Protein AF-R1GGW7-F1 (afdb_monomer_lite)

Structure (mmCIF, N/CA/C/O backbone):
data_AF-R1GGW7-F1
#
_entry.id   AF-R1GGW7-F1
#
loop_
_atom_site.group_PDB
_atom_site.id
_atom_site.type_symbol
_atom_site.label_atom_id
_atom_site.label_alt_id
_atom_site.label_comp_id
_atom_site.label_asym_id
_atom_site.label_entity_id
_atom_site.label_seq_id
_atom_site.pdbx_PDB_ins_code
_atom_site.Cartn_x
_atom_site.Cartn_y
_atom_site.Cartn_z
_atom_site.occupancy
_atom_site.B_iso_or_equiv
_atom_site.auth_seq_id
_atom_site.auth_comp_id
_atom_site.auth_asym_id
_atom_site.auth_atom_id
_atom_site.pdbx_PDB_model_num
ATOM 1 N N . MET A 1 1 ? 26.912 -12.106 -16.378 1.00 34.53 1 MET A N 1
ATOM 2 C CA . MET A 1 1 ? 26.206 -12.177 -15.083 1.00 34.53 1 MET A CA 1
ATOM 3 C C . MET A 1 1 ? 25.598 -10.804 -14.827 1.00 34.53 1 MET A C 1
ATOM 5 O O . MET A 1 1 ? 26.361 -9.901 -14.505 1.00 34.53 1 MET A O 1
ATOM 9 N N . PRO A 1 2 ? 24.303 -10.569 -15.097 1.00 45.09 2 PRO A N 1
ATOM 10 C CA . PRO A 1 2 ? 23.690 -9.288 -14.759 1.00 45.09 2 PRO A CA 1
ATOM 11 C C . PRO A 1 2 ? 23.732 -9.117 -13.234 1.00 45.09 2 PRO A C 1
ATOM 13 O O . PRO A 1 2 ? 23.458 -10.064 -12.499 1.00 45.09 2 PRO A O 1
ATOM 16 N N . ASN A 1 3 ? 24.162 -7.945 -12.768 1.00 49.72 3 ASN A N 1
ATOM 17 C CA . ASN A 1 3 ? 24.292 -7.643 -11.344 1.00 49.72 3 ASN A CA 1
ATOM 18 C C . ASN A 1 3 ? 22.973 -7.908 -10.615 1.00 49.72 3 ASN A C 1
ATOM 20 O O . ASN A 1 3 ? 21.922 -7.434 -11.043 1.00 49.72 3 ASN A O 1
ATOM 24 N N . ALA A 1 4 ? 23.052 -8.617 -9.492 1.00 61.12 4 ALA A N 1
ATOM 25 C CA . ALA A 1 4 ? 21.924 -8.788 -8.595 1.00 61.12 4 ALA A CA 1
ATOM 26 C C . ALA A 1 4 ? 21.443 -7.414 -8.100 1.00 61.12 4 ALA A C 1
ATOM 28 O O . ALA A 1 4 ? 22.173 -6.702 -7.406 1.00 61.12 4 ALA A O 1
ATOM 29 N N . LEU A 1 5 ? 20.226 -7.025 -8.475 1.00 66.88 5 LEU A N 1
ATOM 30 C CA . LEU A 1 5 ? 19.602 -5.789 -8.035 1.00 66.88 5 LEU A CA 1
ATOM 31 C C . LEU A 1 5 ? 18.955 -6.040 -6.673 1.00 66.88 5 LEU A C 1
ATOM 33 O O . LEU A 1 5 ? 17.925 -6.705 -6.582 1.00 66.88 5 LEU A O 1
ATOM 37 N N . ARG A 1 6 ? 19.534 -5.464 -5.618 1.00 72.69 6 ARG A N 1
ATOM 38 C CA . ARG A 1 6 ? 18.906 -5.408 -4.297 1.00 72.69 6 ARG A CA 1
ATOM 39 C C . ARG A 1 6 ? 18.582 -3.969 -3.943 1.00 72.69 6 ARG A C 1
ATOM 41 O O . ARG A 1 6 ? 19.466 -3.124 -3.822 1.00 72.69 6 ARG A O 1
ATOM 48 N N . LEU A 1 7 ? 17.299 -3.697 -3.778 1.00 76.31 7 LEU A N 1
ATOM 49 C CA . LEU A 1 7 ? 16.757 -2.369 -3.574 1.00 76.31 7 LEU A CA 1
ATOM 50 C C . LEU A 1 7 ? 15.814 -2.386 -2.381 1.00 76.31 7 LEU A C 1
ATOM 52 O O . LEU A 1 7 ? 14.941 -3.241 -2.260 1.00 76.31 7 LEU A O 1
ATOM 56 N N . THR A 1 8 ? 15.998 -1.451 -1.454 1.00 81.94 8 THR A N 1
ATOM 57 C CA . THR A 1 8 ? 15.140 -1.364 -0.272 1.00 81.94 8 THR A CA 1
ATOM 58 C C . THR A 1 8 ? 14.927 0.084 0.138 1.00 81.94 8 THR A C 1
ATOM 60 O O . THR A 1 8 ? 15.883 0.825 0.361 1.00 81.94 8 THR A O 1
ATOM 63 N N . VAL A 1 9 ? 13.660 0.463 0.268 1.00 83.38 9 VAL A N 1
ATOM 64 C CA . VAL A 1 9 ? 13.205 1.643 0.998 1.00 83.38 9 VAL A CA 1
ATOM 65 C C . VAL A 1 9 ? 12.467 1.119 2.232 1.00 83.38 9 VAL A C 1
ATOM 67 O O . VAL A 1 9 ? 11.419 0.482 2.086 1.00 83.38 9 VAL A O 1
ATOM 70 N N . PRO A 1 10 ? 13.019 1.315 3.440 1.00 85.44 10 PRO A N 1
ATOM 71 C CA . PRO A 1 10 ? 12.371 0.883 4.674 1.00 85.44 10 PRO A CA 1
ATOM 72 C C . PRO A 1 10 ? 11.146 1.755 4.982 1.00 85.44 10 PRO A C 1
ATOM 74 O O . PRO A 1 10 ? 10.980 2.798 4.358 1.00 85.44 10 PRO A O 1
ATOM 77 N N . ASP A 1 11 ? 10.332 1.337 5.960 1.00 88.69 11 ASP A N 1
ATOM 78 C CA . ASP A 1 11 ? 9.103 2.008 6.417 1.00 88.69 11 ASP A CA 1
ATOM 79 C C . ASP A 1 11 ? 9.268 3.543 6.539 1.00 88.69 11 ASP A C 1
ATOM 81 O O . ASP A 1 11 ? 9.699 4.075 7.564 1.00 88.69 11 ASP A O 1
ATOM 85 N N . ALA A 1 12 ? 8.904 4.255 5.474 1.00 91.06 12 ALA A N 1
ATOM 86 C CA . ALA A 1 12 ? 9.049 5.692 5.312 1.00 91.06 12 ALA A CA 1
ATOM 87 C C . ALA A 1 12 ? 7.689 6.378 5.482 1.00 91.06 12 ALA A C 1
ATOM 89 O O . ALA A 1 12 ? 6.713 5.905 4.899 1.00 91.06 12 ALA A O 1
ATOM 90 N N . PRO A 1 13 ? 7.594 7.505 6.213 1.00 92.88 13 PRO A N 1
ATOM 91 C CA . PRO A 1 13 ? 6.396 8.342 6.228 1.00 92.88 13 PRO A CA 1
ATOM 92 C C . PRO A 1 13 ? 5.936 8.666 4.812 1.00 92.88 13 PRO A C 1
ATOM 94 O O . PRO A 1 13 ? 6.728 9.166 4.002 1.00 92.88 13 PRO A O 1
ATOM 97 N N . ALA A 1 14 ? 4.670 8.364 4.536 1.00 94.06 14 ALA A N 1
ATOM 98 C CA . ALA A 1 14 ? 4.115 8.454 3.200 1.00 94.06 14 ALA A CA 1
ATOM 99 C C . ALA A 1 14 ? 2.683 8.990 3.196 1.00 94.06 14 ALA A C 1
ATOM 101 O O . ALA A 1 14 ? 1.962 8.916 4.188 1.00 94.06 14 ALA A O 1
ATOM 102 N N . ALA A 1 15 ? 2.283 9.515 2.047 1.00 94.50 15 ALA A N 1
ATOM 103 C CA . ALA A 1 15 ? 0.905 9.842 1.722 1.00 94.50 15 ALA A CA 1
ATOM 104 C C . ALA A 1 15 ? 0.555 9.189 0.385 1.00 94.50 15 ALA A C 1
ATOM 106 O O . ALA A 1 15 ? 1.424 9.038 -0.473 1.00 94.50 15 ALA A O 1
ATOM 107 N N . VAL A 1 16 ? -0.697 8.783 0.205 1.00 95.00 16 VAL A N 1
ATOM 108 C CA . VAL A 1 16 ? -1.117 8.029 -0.985 1.00 95.00 16 VAL A CA 1
ATOM 109 C C . VAL A 1 16 ? -2.311 8.706 -1.621 1.00 95.00 16 VAL A C 1
ATOM 111 O O . VAL A 1 16 ? -3.275 8.997 -0.922 1.00 95.00 16 VAL A O 1
ATOM 114 N N . ALA A 1 17 ? -2.252 8.935 -2.929 1.00 94.94 17 ALA A N 1
ATOM 115 C CA . ALA A 1 17 ? -3.356 9.474 -3.711 1.00 94.94 17 ALA A CA 1
ATOM 116 C C . ALA A 1 17 ? -3.768 8.496 -4.811 1.00 94.94 17 ALA A C 1
ATOM 118 O O . ALA A 1 17 ? -2.921 7.828 -5.399 1.00 94.94 17 ALA A O 1
ATOM 119 N N . TRP A 1 18 ? -5.062 8.419 -5.096 1.00 94.62 18 TRP A N 1
ATOM 120 C CA . TRP A 1 18 ? -5.618 7.611 -6.183 1.00 94.62 18 TRP A CA 1
ATOM 121 C C . TRP A 1 18 ? -6.945 8.213 -6.644 1.00 94.62 18 TRP A C 1
ATOM 123 O O . TRP A 1 18 ? -7.493 9.105 -5.994 1.00 94.62 18 TRP A O 1
ATOM 133 N N . GLN A 1 19 ? -7.477 7.736 -7.766 1.00 92.75 19 GLN A N 1
ATOM 134 C CA . GLN A 1 19 ? -8.832 8.083 -8.188 1.00 92.75 19 GLN A CA 1
ATOM 135 C C . GLN A 1 19 ? -9.818 7.037 -7.677 1.00 92.75 19 GLN A C 1
ATOM 137 O O . GLN A 1 19 ? -9.623 5.835 -7.849 1.00 92.75 19 GLN A O 1
ATOM 142 N N . CYS A 1 20 ? -10.891 7.492 -7.037 1.00 88.50 20 CYS A N 1
ATOM 143 C CA . CYS A 1 20 ? -11.986 6.622 -6.642 1.00 88.50 20 CYS A CA 1
ATOM 144 C C . CYS A 1 20 ? -12.717 6.118 -7.888 1.00 88.50 20 CYS A C 1
ATOM 146 O O . CYS A 1 20 ? -13.286 6.925 -8.621 1.00 88.50 20 CYS A O 1
ATOM 148 N N . LEU A 1 21 ? -12.762 4.802 -8.092 1.00 83.94 21 LEU A N 1
ATOM 149 C CA . LEU A 1 21 ? -13.351 4.210 -9.295 1.00 83.94 21 LEU A CA 1
ATOM 150 C C . LEU A 1 21 ? -14.838 4.568 -9.469 1.00 83.94 21 LEU A C 1
ATOM 152 O O . LEU A 1 21 ? -15.287 4.834 -10.578 1.00 83.94 21 LEU A O 1
ATOM 156 N N . TRP A 1 22 ? -15.596 4.634 -8.371 1.00 81.94 22 TRP A N 1
ATOM 157 C CA . TRP A 1 22 ? -17.033 4.917 -8.424 1.00 81.94 22 TRP A CA 1
ATOM 158 C C . TRP A 1 22 ? -17.381 6.391 -8.602 1.00 81.94 22 TRP A C 1
ATOM 160 O O . TRP A 1 22 ? -18.378 6.717 -9.237 1.00 81.94 22 TRP A O 1
ATOM 170 N N . SER A 1 23 ? -16.607 7.288 -7.986 1.00 86.50 23 SER A N 1
ATOM 171 C CA . SER A 1 23 ? -16.928 8.721 -7.982 1.00 86.50 23 SER A CA 1
ATOM 172 C C . SER A 1 23 ? -16.089 9.535 -8.963 1.00 86.50 23 SER A C 1
ATOM 174 O O . SER A 1 23 ? -16.387 10.708 -9.175 1.00 86.50 23 SER A O 1
ATOM 176 N N . GLY A 1 24 ? -15.013 8.957 -9.505 1.00 86.62 24 GLY A N 1
ATOM 177 C CA . GLY A 1 24 ? -14.005 9.653 -10.309 1.00 86.62 24 GLY A CA 1
ATOM 178 C C . GLY A 1 24 ? -13.214 10.714 -9.535 1.00 86.62 24 GLY A C 1
ATOM 179 O O . GLY A 1 24 ? -12.359 11.390 -10.103 1.00 86.62 24 GLY A O 1
ATOM 180 N N . LYS A 1 25 ? -13.490 10.898 -8.237 1.00 90.00 25 LYS A N 1
ATOM 181 C CA . LYS A 1 25 ? -12.856 11.939 -7.428 1.00 90.00 25 LYS A CA 1
ATOM 182 C C . LYS A 1 25 ? -11.475 11.492 -6.955 1.00 90.00 25 LYS A C 1
ATOM 184 O O . LYS A 1 25 ? -11.306 10.321 -6.601 1.00 90.00 25 LYS A O 1
ATOM 189 N N . PRO A 1 26 ? -10.505 12.418 -6.878 1.00 90.88 26 PRO A N 1
ATOM 190 C CA . PRO A 1 26 ? -9.237 12.129 -6.234 1.00 90.88 26 PRO A CA 1
ATOM 191 C C . PRO A 1 26 ? -9.471 11.884 -4.740 1.00 90.88 26 PRO A C 1
ATOM 193 O O . PRO A 1 26 ? -10.115 12.683 -4.057 1.00 90.88 26 PRO A O 1
ATOM 196 N N . LEU A 1 27 ? -8.942 10.772 -4.245 1.00 93.88 27 LEU A N 1
ATOM 197 C CA . LEU A 1 27 ? -8.884 10.434 -2.833 1.00 93.88 27 LEU A CA 1
ATOM 198 C C . LEU A 1 27 ? -7.446 10.489 -2.346 1.00 93.88 27 LEU A C 1
ATOM 200 O O . LEU A 1 27 ? -6.493 10.337 -3.113 1.00 93.88 27 LEU A O 1
ATOM 204 N N . LEU A 1 28 ? -7.318 10.719 -1.045 1.00 93.94 28 LEU A N 1
ATOM 205 C CA . LEU A 1 28 ? -6.045 10.895 -0.387 1.00 93.94 28 LEU A CA 1
ATOM 206 C C . LEU A 1 28 ? -6.048 10.227 0.984 1.00 93.94 28 LEU A C 1
ATOM 208 O O . LEU A 1 28 ? -6.983 10.381 1.767 1.00 93.94 28 LEU A O 1
ATOM 212 N N . LEU A 1 29 ? -4.950 9.541 1.280 1.00 93.81 29 LEU A N 1
ATOM 213 C CA . LEU A 1 29 ? -4.614 9.035 2.598 1.00 93.81 29 LEU A CA 1
ATOM 214 C C . LEU A 1 29 ? -3.303 9.683 3.066 1.00 93.81 29 LEU A C 1
ATOM 216 O O . LEU A 1 29 ? -2.214 9.194 2.764 1.00 93.81 29 LEU A O 1
ATOM 220 N N . ASP A 1 30 ? -3.409 10.792 3.798 1.00 90.94 30 ASP A N 1
ATOM 221 C CA . ASP A 1 30 ? -2.294 11.631 4.253 1.00 90.94 30 ASP A CA 1
ATOM 222 C C . ASP A 1 30 ? -2.239 11.722 5.784 1.00 90.94 30 ASP A C 1
ATOM 224 O O . ASP A 1 30 ? -2.522 12.740 6.415 1.00 90.94 30 ASP A O 1
ATOM 228 N N . ARG A 1 31 ? -1.851 10.619 6.423 1.00 89.81 31 ARG A N 1
ATOM 229 C CA . ARG A 1 31 ? -1.805 10.533 7.885 1.00 89.81 31 ARG A CA 1
ATOM 230 C C . ARG A 1 31 ? -0.393 10.260 8.389 1.00 89.81 31 ARG A C 1
ATOM 232 O O . ARG A 1 31 ? 0.362 9.553 7.729 1.00 89.81 31 ARG A O 1
ATOM 239 N N . PRO A 1 32 ? -0.042 10.725 9.601 1.00 86.38 32 PRO A N 1
ATOM 240 C CA . PRO A 1 32 ? 1.286 10.493 10.170 1.00 86.38 32 PRO A CA 1
ATOM 241 C C . PRO A 1 32 ? 1.568 9.012 10.469 1.00 86.38 32 PRO A C 1
ATOM 243 O O . PRO A 1 32 ? 2.722 8.634 10.643 1.00 86.38 32 PRO A O 1
ATOM 246 N N . ASP A 1 33 ? 0.531 8.172 10.557 1.00 89.81 33 ASP A N 1
ATOM 247 C CA . ASP A 1 33 ? 0.645 6.732 10.790 1.00 89.81 33 ASP A CA 1
ATOM 248 C C . ASP A 1 33 ? 0.632 5.881 9.509 1.00 89.81 33 ASP A C 1
ATOM 250 O O . ASP A 1 33 ? 0.549 4.653 9.605 1.00 89.81 33 ASP A O 1
ATOM 254 N N . VAL A 1 34 ? 0.741 6.519 8.338 1.00 93.81 34 VAL A N 1
ATOM 255 C CA . VAL A 1 34 ? 0.900 5.862 7.036 1.00 93.81 34 VAL A CA 1
ATOM 256 C C . VAL A 1 34 ? 2.382 5.753 6.708 1.00 93.81 34 VAL A C 1
ATOM 258 O O . VAL A 1 34 ? 3.115 6.744 6.664 1.00 93.81 34 VAL A O 1
ATOM 261 N N . LEU A 1 35 ? 2.827 4.521 6.481 1.00 94.00 35 LEU A N 1
ATOM 262 C CA . LEU A 1 35 ? 4.209 4.215 6.138 1.00 94.00 35 LEU A CA 1
ATOM 263 C C . LEU A 1 35 ? 4.257 3.403 4.853 1.00 94.00 35 LEU A C 1
ATOM 265 O O . LEU A 1 35 ? 3.419 2.534 4.637 1.00 94.00 35 LEU A O 1
ATOM 269 N N . PHE A 1 36 ? 5.255 3.660 4.023 1.00 92.88 36 PHE A N 1
ATOM 270 C CA . PHE A 1 36 ? 5.506 2.928 2.793 1.00 92.88 36 PHE A CA 1
ATOM 271 C C . PHE A 1 36 ? 6.843 2.206 2.875 1.00 92.88 36 PHE A C 1
ATOM 273 O O . PHE A 1 36 ? 7.830 2.771 3.340 1.00 92.88 36 PHE A O 1
ATOM 280 N N . SER A 1 37 ? 6.887 0.974 2.385 1.00 89.25 37 SER A N 1
ATOM 281 C CA . SER A 1 37 ? 8.136 0.247 2.198 1.00 89.25 37 SER A CA 1
ATOM 282 C C . SER A 1 37 ? 8.131 -0.462 0.855 1.00 89.25 37 SER A C 1
ATOM 284 O O . SER A 1 37 ? 7.123 -1.073 0.486 1.00 89.25 37 SER A O 1
ATOM 286 N N . ILE A 1 38 ? 9.276 -0.435 0.182 1.00 85.75 38 ILE A N 1
ATOM 287 C CA . ILE A 1 38 ? 9.540 -1.248 -1.001 1.00 85.75 38 ILE A CA 1
ATOM 288 C C . ILE A 1 38 ? 10.800 -2.072 -0.762 1.00 85.75 38 ILE A C 1
ATOM 290 O O . ILE A 1 38 ? 11.833 -1.538 -0.365 1.00 85.75 38 ILE A O 1
ATOM 294 N N . SER A 1 39 ? 10.730 -3.373 -0.998 1.00 80.75 39 SER A N 1
ATOM 295 C CA . SER A 1 39 ? 11.903 -4.240 -1.055 1.00 80.75 39 SER A CA 1
ATOM 296 C C . SER A 1 39 ? 11.843 -5.054 -2.328 1.00 80.75 39 SER A C 1
ATOM 298 O O . SER A 1 39 ? 10.827 -5.677 -2.615 1.00 80.75 39 SER A O 1
ATOM 300 N N . VAL A 1 40 ? 12.929 -5.028 -3.077 1.00 74.31 40 VAL A N 1
ATOM 301 C CA . VAL A 1 40 ? 13.093 -5.701 -4.354 1.00 74.31 40 VAL A CA 1
ATOM 302 C C . VAL A 1 40 ? 14.439 -6.401 -4.305 1.00 74.31 40 VAL A C 1
ATOM 304 O O . VAL A 1 40 ? 15.460 -5.774 -4.021 1.00 74.31 40 VAL A O 1
ATOM 307 N N . ASP A 1 41 ? 14.440 -7.696 -4.560 1.00 71.75 41 ASP A N 1
ATOM 308 C CA . ASP A 1 41 ? 15.648 -8.500 -4.650 1.00 71.75 41 ASP A CA 1
ATOM 309 C C . ASP A 1 41 ? 15.529 -9.337 -5.919 1.00 71.75 41 ASP A C 1
ATOM 311 O O . ASP A 1 41 ? 14.573 -10.084 -6.066 1.00 71.75 41 ASP A O 1
ATOM 315 N N . SER A 1 42 ? 16.446 -9.176 -6.871 1.00 65.31 42 SER A N 1
ATOM 316 C CA . SER A 1 42 ? 16.414 -9.945 -8.119 1.00 65.31 42 SER A CA 1
ATOM 317 C C . SER A 1 42 ? 16.847 -11.401 -7.936 1.00 65.31 42 SER A C 1
ATOM 319 O O . SER A 1 42 ? 16.640 -12.209 -8.836 1.00 65.31 42 SER A O 1
ATOM 321 N N . ASN A 1 43 ? 17.500 -11.728 -6.816 1.00 63.34 43 ASN A N 1
ATOM 322 C CA . ASN A 1 43 ? 17.955 -13.084 -6.505 1.00 63.34 43 ASN A CA 1
ATOM 323 C C . ASN A 1 43 ? 16.943 -13.851 -5.655 1.00 63.34 43 ASN A C 1
ATOM 325 O O . ASN A 1 43 ? 17.002 -15.079 -5.595 1.00 63.34 43 ASN A O 1
ATOM 329 N N . ALA A 1 44 ? 16.047 -13.137 -4.973 1.00 59.69 44 ALA A N 1
ATOM 330 C CA . ALA A 1 44 ? 14.955 -13.736 -4.232 1.00 59.69 44 ALA A CA 1
ATOM 331 C C . ALA A 1 44 ? 13.660 -13.585 -5.031 1.00 59.69 44 ALA A C 1
ATOM 333 O O . ALA A 1 44 ? 13.419 -12.545 -5.638 1.00 59.69 44 ALA A O 1
ATOM 334 N N . PRO A 1 45 ? 12.770 -14.579 -5.005 1.00 53.22 45 PRO A N 1
ATOM 335 C CA . PRO A 1 45 ? 11.494 -14.478 -5.676 1.00 53.22 45 PRO A CA 1
ATOM 336 C C . PRO A 1 45 ? 10.502 -13.615 -4.874 1.00 53.22 45 PRO A C 1
ATOM 338 O O . PRO A 1 45 ? 9.375 -14.035 -4.635 1.00 53.22 45 PRO A O 1
ATOM 341 N N . ALA A 1 46 ? 10.884 -12.410 -4.446 1.00 57.81 46 ALA A N 1
ATOM 342 C CA . ALA A 1 46 ? 9.989 -11.546 -3.691 1.00 57.81 46 ALA A CA 1
ATOM 343 C C . ALA A 1 46 ? 10.300 -10.061 -3.904 1.00 57.81 46 ALA A C 1
ATOM 345 O O . ALA A 1 46 ? 11.322 -9.541 -3.450 1.00 57.81 46 ALA A O 1
ATOM 346 N N . ALA A 1 47 ? 9.354 -9.356 -4.523 1.00 63.97 47 ALA A N 1
ATOM 347 C CA . ALA A 1 47 ? 9.194 -7.928 -4.306 1.00 63.97 47 ALA A CA 1
ATOM 348 C C . ALA A 1 47 ? 8.032 -7.694 -3.345 1.00 63.97 47 ALA A C 1
ATOM 350 O O . ALA A 1 47 ? 6.966 -8.290 -3.474 1.00 63.97 47 ALA A O 1
ATOM 351 N N . ALA A 1 48 ? 8.227 -6.798 -2.386 1.00 74.75 48 ALA A N 1
ATOM 352 C CA . ALA A 1 48 ? 7.180 -6.383 -1.471 1.00 74.75 48 ALA A CA 1
ATOM 353 C C . ALA A 1 48 ? 7.027 -4.872 -1.557 1.00 74.75 48 ALA A C 1
ATOM 355 O O . ALA A 1 48 ? 7.890 -4.118 -1.107 1.00 74.75 48 ALA A O 1
ATOM 356 N N . LEU A 1 49 ? 5.911 -4.442 -2.134 1.00 84.06 49 LEU A N 1
ATOM 357 C CA . LEU A 1 49 ? 5.455 -3.063 -2.115 1.00 84.06 49 LEU A CA 1
ATOM 358 C C . LEU A 1 49 ? 4.275 -3.010 -1.162 1.00 84.06 49 LEU A C 1
ATOM 360 O O . LEU A 1 49 ? 3.242 -3.630 -1.418 1.00 84.06 49 LEU A O 1
ATOM 364 N N . ARG A 1 50 ? 4.429 -2.311 -0.040 1.00 88.81 50 ARG A N 1
ATOM 365 C CA . ARG A 1 50 ? 3.375 -2.276 0.973 1.00 88.81 50 ARG A CA 1
ATOM 366 C C . ARG A 1 50 ? 3.234 -0.921 1.636 1.00 88.81 50 ARG A C 1
ATOM 368 O O . ARG A 1 50 ? 4.215 -0.241 1.939 1.00 88.81 50 ARG A O 1
ATOM 375 N N . LEU A 1 51 ? 1.985 -0.588 1.915 1.00 92.56 51 LEU A N 1
ATOM 376 C CA . LEU A 1 51 ? 1.569 0.509 2.769 1.00 92.56 51 LEU A CA 1
ATOM 377 C C . LEU A 1 51 ? 1.155 -0.069 4.114 1.00 92.56 51 LEU A C 1
ATOM 379 O O . LEU A 1 51 ? 0.394 -1.027 4.164 1.00 92.56 51 LEU A O 1
ATOM 383 N N . ARG A 1 52 ? 1.638 0.507 5.207 1.00 93.88 52 ARG A N 1
ATOM 384 C CA . ARG A 1 52 ? 1.258 0.156 6.573 1.00 93.88 52 ARG A CA 1
ATOM 385 C C . ARG A 1 52 ? 0.432 1.291 7.148 1.00 93.88 52 ARG A C 1
ATOM 387 O O . ARG A 1 52 ? 0.910 2.420 7.216 1.00 93.88 52 ARG A O 1
ATOM 394 N N . VAL A 1 53 ? -0.778 0.978 7.594 1.00 94.31 53 VAL A N 1
ATOM 395 C CA . VAL A 1 53 ? -1.736 1.955 8.117 1.00 94.31 53 VAL A CA 1
ATOM 396 C C . VAL A 1 53 ? -2.266 1.468 9.455 1.00 94.31 53 VAL A C 1
ATOM 398 O O . VAL A 1 53 ? -2.629 0.305 9.612 1.00 94.31 53 VAL A O 1
ATOM 401 N N . SER A 1 54 ? -2.300 2.352 10.447 1.00 93.06 54 SER A N 1
ATOM 402 C CA . SER A 1 54 ? -2.788 2.004 11.783 1.00 93.06 54 SER A CA 1
ATOM 403 C C . SER A 1 54 ? -4.262 2.385 11.943 1.00 93.06 54 SER A C 1
ATOM 405 O O . SER A 1 54 ? -4.618 3.555 11.829 1.00 93.06 54 SER A O 1
ATOM 407 N N . VAL A 1 55 ? -5.121 1.419 12.272 1.00 91.88 55 VAL A N 1
ATOM 408 C CA . VAL A 1 55 ? -6.576 1.604 12.393 1.00 91.88 55 VAL A CA 1
ATOM 409 C C . VAL A 1 55 ? -7.058 1.221 13.793 1.00 91.88 55 VAL A C 1
ATOM 411 O O . VAL A 1 55 ? -6.666 0.199 14.351 1.00 91.88 55 VAL A O 1
ATOM 414 N N . ASN A 1 56 ? -7.930 2.037 14.387 1.00 90.94 56 ASN A N 1
ATOM 415 C CA . ASN A 1 56 ? -8.547 1.724 15.677 1.00 90.94 56 ASN A CA 1
ATOM 416 C C . ASN A 1 56 ? -9.809 0.871 15.477 1.00 90.94 56 ASN A C 1
ATOM 418 O O . ASN A 1 56 ? -10.876 1.412 15.183 1.00 90.94 56 ASN A O 1
ATOM 422 N N . LEU A 1 57 ? -9.704 -0.442 15.676 1.00 89.25 57 LEU A N 1
ATOM 423 C CA . LEU A 1 57 ? -10.835 -1.374 15.600 1.00 89.25 57 LEU A CA 1
ATOM 424 C C . LEU A 1 57 ? -11.400 -1.684 16.992 1.00 89.25 57 LEU A C 1
ATOM 426 O O . LEU A 1 57 ? -10.669 -1.664 17.981 1.00 89.25 57 LEU A O 1
ATOM 430 N N . ARG A 1 58 ? -12.700 -1.995 17.092 1.00 85.31 58 ARG A N 1
ATOM 431 C CA . ARG A 1 58 ? -13.332 -2.386 18.373 1.00 85.31 58 ARG A CA 1
ATOM 432 C C . ARG A 1 58 ? -12.782 -3.696 18.930 1.00 85.31 58 ARG A C 1
ATOM 434 O O . ARG A 1 58 ? -12.721 -3.870 20.141 1.00 85.31 58 ARG A O 1
ATOM 441 N N . THR A 1 59 ? -12.373 -4.594 18.044 1.00 77.44 59 THR A N 1
ATOM 442 C CA . THR A 1 59 ? -11.862 -5.932 18.366 1.00 77.44 59 THR A CA 1
ATOM 443 C C . THR A 1 59 ? -10.485 -5.878 19.031 1.00 77.44 59 THR A C 1
ATOM 445 O O . THR A 1 59 ? -10.136 -6.761 19.809 1.00 77.44 59 THR A O 1
ATOM 448 N N . ALA A 1 60 ? -9.729 -4.798 18.810 1.00 72.94 60 ALA A N 1
ATOM 449 C CA . ALA A 1 60 ? -8.449 -4.540 19.452 1.00 72.94 60 ALA A CA 1
ATOM 450 C C . ALA A 1 60 ? -8.634 -3.579 20.641 1.00 72.94 60 ALA A C 1
ATOM 452 O O . ALA A 1 60 ? -8.522 -2.359 20.523 1.00 72.94 60 ALA A O 1
ATOM 453 N N . ALA A 1 61 ? -8.920 -4.132 21.823 1.00 62.09 61 ALA A N 1
ATOM 454 C CA . ALA A 1 61 ? -9.296 -3.348 23.005 1.00 62.09 61 ALA A CA 1
ATOM 455 C C . ALA A 1 61 ? -8.255 -2.288 23.437 1.00 62.09 61 ALA A C 1
ATOM 457 O O . ALA A 1 61 ? -8.631 -1.273 24.029 1.00 62.09 61 ALA A O 1
ATOM 458 N N . ARG A 1 62 ? -6.957 -2.496 23.151 1.00 67.69 62 ARG A N 1
ATOM 459 C CA . ARG A 1 62 ? -5.858 -1.662 23.686 1.00 67.69 62 ARG A CA 1
ATOM 460 C C . ARG A 1 62 ? -4.823 -1.168 22.672 1.00 67.69 62 ARG A C 1
ATOM 462 O O . ARG A 1 62 ? -4.026 -0.309 23.032 1.00 67.69 62 ARG A O 1
ATOM 469 N N . GLN A 1 63 ? -4.803 -1.674 21.440 1.00 79.12 63 GLN A N 1
ATOM 470 C CA . GLN A 1 63 ? -3.768 -1.332 20.456 1.00 79.12 63 GLN A CA 1
ATOM 471 C C . GLN A 1 63 ? -4.376 -1.018 19.092 1.00 79.12 63 GLN A C 1
ATOM 473 O O . GLN A 1 63 ? -5.425 -1.554 18.741 1.00 79.12 63 GLN A O 1
ATOM 478 N N . LYS A 1 64 ? -3.710 -0.148 18.323 1.00 86.75 64 LYS A N 1
ATOM 479 C CA . LYS A 1 64 ? -4.066 0.077 16.920 1.00 86.75 64 LYS A CA 1
ATOM 480 C C . LYS A 1 64 ? -3.803 -1.206 16.131 1.00 86.75 64 LYS A C 1
ATOM 482 O O . LYS A 1 64 ? -2.727 -1.790 16.244 1.00 86.75 64 LYS A O 1
ATOM 487 N N . THR A 1 65 ? -4.758 -1.611 15.308 1.00 89.75 65 THR A N 1
ATOM 488 C CA . THR A 1 65 ? -4.577 -2.693 14.345 1.00 89.75 65 THR A CA 1
ATOM 489 C C . THR A 1 65 ? -3.752 -2.167 13.180 1.00 89.75 65 THR A C 1
ATOM 491 O O . THR A 1 65 ? -4.136 -1.191 12.542 1.00 89.75 65 THR A O 1
ATOM 494 N N . LEU A 1 66 ? -2.614 -2.797 12.899 1.00 91.44 66 LEU A N 1
ATOM 495 C CA . LEU A 1 66 ? -1.844 -2.497 11.695 1.00 91.44 66 LEU A CA 1
ATOM 496 C C . LEU A 1 66 ? -2.491 -3.227 10.523 1.00 91.44 66 LEU A C 1
ATOM 498 O O . LEU A 1 66 ? -2.573 -4.451 10.549 1.00 91.44 66 LEU A O 1
ATOM 502 N N . VAL A 1 67 ? -2.948 -2.487 9.524 1.00 90.88 67 VAL A N 1
ATOM 503 C CA . VAL A 1 67 ? -3.446 -3.004 8.248 1.00 90.88 67 VAL A CA 1
ATOM 504 C C . VAL A 1 67 ? -2.365 -2.756 7.203 1.00 90.88 67 VAL A C 1
ATOM 506 O O . VAL A 1 67 ? -1.763 -1.678 7.186 1.00 90.88 67 VAL A O 1
ATOM 509 N N . TYR A 1 68 ? -2.105 -3.745 6.353 1.00 90.25 68 TYR A N 1
ATOM 510 C CA . TYR A 1 68 ? -1.176 -3.597 5.238 1.00 90.25 68 TYR A CA 1
ATOM 511 C C . TYR A 1 68 ? -1.924 -3.617 3.911 1.00 90.25 68 TYR A C 1
ATOM 513 O O . TYR A 1 68 ? -2.772 -4.476 3.698 1.00 90.25 68 TYR A O 1
ATOM 521 N N . ALA A 1 69 ? -1.579 -2.692 3.022 1.00 89.88 69 ALA A N 1
ATOM 522 C CA . ALA A 1 69 ? -2.038 -2.662 1.642 1.00 89.88 69 ALA A CA 1
ATOM 523 C C . ALA A 1 69 ? -0.869 -3.054 0.736 1.00 89.88 69 ALA A C 1
ATOM 525 O O . ALA A 1 69 ? 0.123 -2.328 0.666 1.00 89.88 69 ALA A O 1
ATOM 526 N N . PHE A 1 70 ? -0.958 -4.217 0.099 1.00 85.81 70 PHE A N 1
ATOM 527 C CA . PHE A 1 70 ? 0.066 -4.758 -0.786 1.00 85.81 70 PHE A CA 1
ATOM 528 C C . PHE A 1 70 ? -0.237 -4.402 -2.235 1.00 85.81 70 PHE A C 1
ATOM 530 O O . PHE A 1 70 ? -1.323 -4.697 -2.733 1.00 85.81 70 PHE A O 1
ATOM 537 N N . VAL A 1 71 ? 0.743 -3.802 -2.909 1.00 82.94 71 VAL A N 1
ATOM 538 C CA . VAL A 1 71 ? 0.704 -3.603 -4.359 1.00 82.94 71 VAL A CA 1
ATOM 539 C C . VAL A 1 71 ? 1.372 -4.825 -5.001 1.00 82.94 71 VAL A C 1
ATOM 541 O O . VAL A 1 71 ? 2.574 -5.020 -4.792 1.00 82.94 71 VAL A O 1
ATOM 544 N N . PRO A 1 72 ? 0.623 -5.681 -5.716 1.00 71.88 72 PRO A N 1
ATOM 545 C CA . PRO A 1 72 ? 1.169 -6.902 -6.302 1.00 71.88 72 PRO A CA 1
ATOM 546 C C . PRO A 1 72 ? 2.217 -6.575 -7.385 1.00 71.88 72 PRO A C 1
ATOM 548 O O . PRO A 1 72 ? 1.898 -5.860 -8.339 1.00 71.88 72 PRO A O 1
ATOM 551 N N . PRO A 1 73 ? 3.469 -7.061 -7.263 1.00 68.25 73 PRO A N 1
ATOM 552 C CA . PRO A 1 73 ? 4.527 -6.760 -8.228 1.00 68.25 73 PRO A CA 1
ATOM 553 C C . PRO A 1 73 ? 4.379 -7.536 -9.546 1.00 68.25 73 PRO A C 1
ATOM 555 O O . PRO A 1 73 ? 4.834 -7.059 -10.578 1.00 68.25 73 PRO A O 1
ATOM 558 N N . ASP A 1 74 ? 3.709 -8.694 -9.539 1.00 63.84 74 ASP A N 1
ATOM 559 C CA . ASP A 1 74 ? 3.523 -9.606 -10.684 1.00 63.84 74 ASP A CA 1
ATOM 560 C C . ASP A 1 74 ? 2.737 -9.010 -11.853 1.00 63.84 74 ASP A C 1
ATOM 562 O O . ASP A 1 74 ? 2.668 -9.599 -12.930 1.00 63.84 74 ASP A O 1
ATOM 566 N N . ARG A 1 75 ? 2.108 -7.857 -11.632 1.00 66.56 75 ARG A N 1
ATOM 567 C CA . ARG A 1 75 ? 1.202 -7.205 -12.578 1.00 66.56 75 ARG A CA 1
ATOM 568 C C . ARG A 1 75 ? 1.426 -5.703 -12.663 1.00 66.56 75 ARG A C 1
ATOM 570 O O . ARG A 1 75 ? 0.528 -4.961 -13.054 1.00 66.56 75 ARG A O 1
ATOM 577 N N . LEU A 1 76 ? 2.606 -5.250 -12.257 1.00 75.50 76 LEU A N 1
ATOM 578 C CA . LEU A 1 76 ? 2.964 -3.844 -12.247 1.00 75.50 76 LEU A CA 1
ATOM 579 C C . LEU A 1 76 ? 3.470 -3.446 -13.640 1.00 75.50 76 LEU A C 1
ATOM 581 O O . LEU A 1 76 ? 4.499 -3.930 -14.099 1.00 75.50 76 LEU A O 1
ATOM 585 N N . HIS A 1 77 ? 2.724 -2.582 -14.329 1.00 77.38 77 HIS A N 1
ATOM 586 C CA . HIS A 1 77 ? 3.043 -2.136 -15.687 1.00 77.38 77 HIS A CA 1
ATOM 587 C C . HIS A 1 77 ? 4.141 -1.078 -15.705 1.00 77.38 77 HIS A C 1
ATOM 589 O O . HIS A 1 77 ? 4.992 -1.080 -16.590 1.00 77.38 77 HIS A O 1
ATOM 595 N N . ALA A 1 78 ? 4.084 -0.136 -14.763 1.00 79.12 78 ALA A N 1
ATOM 596 C CA . ALA A 1 78 ? 5.014 0.980 -14.723 1.00 79.12 78 ALA A CA 1
ATOM 597 C C . ALA A 1 78 ? 5.124 1.585 -13.321 1.00 79.12 78 ALA A C 1
ATOM 599 O O . ALA A 1 78 ? 4.145 1.653 -12.569 1.00 79.12 78 ALA A O 1
ATOM 600 N N . ILE A 1 79 ? 6.326 2.083 -13.024 1.00 85.44 79 ILE A N 1
ATOM 601 C CA . ILE A 1 79 ? 6.604 3.017 -11.936 1.00 85.44 79 ILE A CA 1
ATOM 602 C C . ILE A 1 79 ? 7.164 4.278 -12.557 1.00 85.44 79 ILE A C 1
ATOM 604 O O . ILE A 1 79 ? 8.257 4.284 -13.122 1.00 85.44 79 ILE A O 1
ATOM 608 N N . GLU A 1 80 ? 6.415 5.356 -12.423 1.00 88.00 80 GLU A N 1
ATOM 609 C CA . GLU A 1 80 ? 6.758 6.644 -12.996 1.00 88.00 80 GLU A CA 1
ATOM 610 C C . GLU A 1 80 ? 7.001 7.659 -11.886 1.00 88.00 80 GLU A C 1
ATOM 612 O O . GLU A 1 80 ? 6.502 7.546 -10.761 1.00 88.00 80 GLU A O 1
ATOM 617 N N . ARG A 1 81 ? 7.780 8.685 -12.211 1.00 88.94 81 ARG A N 1
ATOM 618 C CA . ARG A 1 81 ? 7.922 9.837 -11.334 1.00 88.94 81 ARG A CA 1
ATOM 619 C C . ARG A 1 81 ? 6.677 10.701 -11.466 1.00 88.94 81 ARG A C 1
ATOM 621 O O . ARG A 1 81 ? 6.345 11.107 -12.574 1.00 88.94 81 ARG A O 1
ATOM 628 N N . GLU A 1 82 ? 6.046 11.035 -10.347 1.00 90.12 82 GLU A N 1
ATOM 629 C CA . GLU A 1 82 ? 4.980 12.034 -10.328 1.00 90.12 82 GLU A CA 1
ATOM 630 C C . GLU A 1 82 ? 5.604 13.435 -10.184 1.00 90.12 82 GLU A C 1
ATOM 632 O O . GLU A 1 82 ? 6.215 13.728 -9.146 1.00 90.12 82 GLU A O 1
ATOM 637 N N . PRO A 1 83 ? 5.520 14.298 -11.216 1.00 82.00 83 PRO A N 1
ATOM 638 C CA . PRO A 1 83 ? 6.085 15.641 -11.152 1.00 82.00 83 PRO A CA 1
ATOM 639 C C . PRO A 1 83 ? 5.220 16.603 -10.332 1.00 82.00 83 PRO A C 1
ATOM 641 O O . PRO A 1 83 ? 5.746 17.573 -9.785 1.00 82.00 83 PRO A O 1
ATOM 644 N N . ILE A 1 84 ? 3.908 16.360 -10.247 1.00 84.94 84 ILE A N 1
ATOM 645 C CA . ILE A 1 84 ? 2.975 17.266 -9.583 1.00 84.94 84 ILE A CA 1
ATOM 646 C C . ILE A 1 84 ? 2.905 16.908 -8.099 1.00 84.94 84 ILE A C 1
ATOM 648 O O . ILE A 1 84 ? 2.533 15.803 -7.719 1.00 84.94 84 ILE A O 1
ATOM 652 N N . MET A 1 85 ? 3.250 17.871 -7.243 1.00 85.38 85 MET A N 1
ATOM 653 C CA . MET A 1 85 ? 3.189 17.715 -5.791 1.00 85.38 85 MET A CA 1
ATOM 654 C C . MET A 1 85 ? 2.065 18.578 -5.213 1.00 85.38 85 MET A C 1
ATOM 656 O O . MET A 1 85 ? 2.224 19.802 -5.157 1.00 85.38 85 MET A O 1
ATOM 660 N N . PRO A 1 86 ? 0.960 17.982 -4.738 1.00 84.75 86 PRO A N 1
ATOM 661 C CA . PRO A 1 86 ? -0.101 18.742 -4.092 1.00 84.75 86 PRO A CA 1
ATOM 662 C C . PRO A 1 86 ? 0.369 19.401 -2.785 1.00 84.75 86 PRO A C 1
ATOM 664 O O . PRO A 1 86 ? 1.121 18.809 -2.006 1.00 84.75 86 PRO A O 1
ATOM 667 N N . ASP A 1 87 ? -0.103 20.614 -2.493 1.00 84.56 87 ASP A N 1
ATOM 668 C CA . ASP A 1 87 ? 0.386 21.389 -1.339 1.00 84.56 87 ASP A CA 1
ATOM 669 C C . ASP A 1 87 ? 0.069 20.750 0.020 1.00 84.56 87 ASP A C 1
ATOM 671 O O . ASP A 1 87 ? 0.862 20.849 0.959 1.00 84.56 87 ASP A O 1
ATOM 675 N N . HIS A 1 88 ? -1.045 20.025 0.125 1.00 81.81 88 HIS A N 1
ATOM 676 C CA . HIS A 1 88 ? -1.397 19.294 1.343 1.00 81.81 88 HIS A CA 1
ATOM 677 C C . HIS A 1 88 ? -0.371 18.195 1.681 1.00 81.81 88 HIS A C 1
ATOM 679 O O . HIS A 1 88 ? -0.077 17.972 2.853 1.00 81.81 88 HIS A O 1
ATOM 685 N N . ILE A 1 89 ? 0.271 17.581 0.678 1.00 86.50 89 ILE A N 1
ATOM 686 C CA . ILE A 1 89 ? 1.312 16.564 0.888 1.00 86.50 89 ILE A CA 1
ATOM 687 C C . ILE A 1 89 ? 2.548 17.182 1.543 1.00 86.50 89 ILE A C 1
ATOM 689 O O . ILE A 1 89 ? 3.132 16.589 2.453 1.00 86.50 89 ILE A O 1
ATOM 693 N N . LYS A 1 90 ? 2.919 18.403 1.134 1.00 85.06 90 LYS A N 1
ATOM 694 C CA . LYS A 1 90 ? 4.037 19.155 1.731 1.00 85.06 90 LYS A CA 1
ATOM 695 C C . LYS A 1 90 ? 3.775 19.464 3.203 1.00 85.06 90 LYS A C 1
ATOM 697 O O . LYS A 1 90 ? 4.695 19.418 4.016 1.00 85.06 90 LYS A O 1
ATOM 702 N N . LYS A 1 91 ? 2.518 19.737 3.561 1.00 84.25 91 LYS A N 1
ATOM 703 C CA . LYS A 1 91 ? 2.115 19.950 4.956 1.00 84.25 91 LYS A CA 1
ATOM 704 C C . LYS A 1 91 ? 2.261 18.674 5.793 1.00 84.25 91 LYS A C 1
ATOM 706 O O . LYS A 1 91 ? 2.743 18.753 6.918 1.00 84.25 91 LYS A O 1
ATOM 711 N N . THR A 1 92 ? 1.894 17.515 5.245 1.00 84.12 92 THR A N 1
ATOM 712 C CA . THR A 1 92 ? 1.903 16.233 5.971 1.00 84.12 92 THR A CA 1
ATOM 713 C C . THR A 1 92 ? 3.301 15.617 6.093 1.00 84.12 92 THR A C 1
ATOM 715 O O . THR A 1 92 ? 3.673 15.139 7.163 1.00 84.12 92 THR A O 1
ATOM 718 N N . LEU A 1 93 ? 4.102 15.638 5.024 1.00 85.12 93 LEU A N 1
ATOM 719 C CA . LEU A 1 93 ? 5.437 15.015 4.992 1.00 85.12 93 LEU A CA 1
ATOM 720 C C . LEU A 1 93 ? 6.578 15.980 5.366 1.00 85.12 93 LEU A C 1
ATOM 722 O O . LEU A 1 93 ? 7.733 15.560 5.528 1.00 85.12 93 LEU A O 1
ATOM 726 N N . GLY A 1 94 ? 6.244 17.261 5.534 1.00 81.94 94 GLY A N 1
ATOM 727 C CA . GLY A 1 94 ? 7.166 18.363 5.778 1.00 81.94 94 GLY A CA 1
ATOM 728 C C . GLY A 1 94 ? 7.721 18.975 4.483 1.00 81.94 94 GLY A C 1
ATOM 729 O O . GLY A 1 94 ? 7.639 18.368 3.417 1.00 81.94 94 GLY A O 1
ATOM 730 N N . PRO A 1 95 ? 8.359 20.156 4.561 1.00 71.38 95 PRO A N 1
ATOM 731 C CA . PRO A 1 95 ? 8.820 20.933 3.400 1.00 71.38 95 PRO A CA 1
ATOM 732 C C . PRO A 1 95 ? 10.037 20.329 2.675 1.00 71.38 95 PRO A C 1
ATOM 734 O O . PRO A 1 95 ? 10.640 20.971 1.818 1.00 71.38 95 PRO A O 1
ATOM 737 N N . ALA A 1 96 ? 10.450 19.120 3.052 1.00 70.06 96 ALA A N 1
ATOM 738 C CA . ALA A 1 96 ? 11.632 18.466 2.515 1.00 70.06 96 ALA A CA 1
ATOM 739 C C . ALA A 1 96 ? 11.453 18.098 1.033 1.00 70.06 96 ALA A C 1
ATOM 741 O O . ALA A 1 96 ? 10.360 18.145 0.483 1.00 70.06 96 ALA A O 1
ATOM 742 N N . ASN A 1 97 ? 12.537 17.666 0.390 1.00 84.62 97 ASN A N 1
ATOM 743 C CA . ASN A 1 97 ? 12.493 17.084 -0.948 1.00 84.62 97 ASN A CA 1
ATOM 744 C C . ASN A 1 97 ? 11.574 15.841 -0.931 1.00 84.62 97 ASN A C 1
ATOM 746 O O . ASN A 1 97 ? 11.950 14.809 -0.369 1.00 84.62 97 ASN A O 1
ATOM 750 N N . ILE A 1 98 ? 10.345 15.963 -1.442 1.00 89.25 98 ILE A N 1
ATOM 751 C CA . ILE A 1 98 ? 9.356 14.879 -1.543 1.00 89.25 98 ILE A CA 1
ATOM 752 C C . ILE A 1 98 ? 9.422 14.311 -2.956 1.00 89.25 98 ILE A C 1
ATOM 754 O O . ILE A 1 98 ? 9.529 15.045 -3.936 1.00 89.25 98 ILE A O 1
ATOM 758 N N . VAL A 1 99 ? 9.339 12.992 -3.052 1.00 90.19 99 VAL A N 1
ATOM 759 C CA . VAL A 1 99 ? 9.250 12.254 -4.310 1.00 90.19 99 VAL A CA 1
ATOM 760 C C . VAL A 1 99 ? 7.891 11.577 -4.394 1.00 90.19 99 VAL A C 1
ATOM 762 O O . VAL A 1 99 ? 7.396 11.068 -3.389 1.00 90.19 99 VAL A O 1
ATOM 765 N N . GLY A 1 100 ? 7.289 11.599 -5.580 1.00 91.56 100 GLY A N 1
ATOM 766 C CA . GLY A 1 100 ? 6.070 10.863 -5.888 1.00 91.56 100 GLY A CA 1
ATOM 767 C C . GLY A 1 100 ? 6.378 9.693 -6.816 1.00 91.56 100 GLY A C 1
ATOM 768 O O . GLY A 1 100 ? 7.002 9.883 -7.860 1.00 91.56 100 GLY A O 1
ATOM 769 N N . LEU A 1 101 ? 5.956 8.499 -6.413 1.00 91.06 101 LEU A N 1
ATOM 770 C CA . LEU A 1 101 ? 6.033 7.264 -7.186 1.00 91.06 101 LEU A CA 1
ATOM 771 C C . LEU A 1 101 ? 4.626 6.908 -7.655 1.00 91.06 101 LEU A C 1
ATOM 773 O O . LEU A 1 101 ? 3.783 6.557 -6.830 1.00 91.06 101 LEU A O 1
ATOM 777 N N . ARG A 1 102 ? 4.371 7.014 -8.958 1.00 92.06 102 ARG A N 1
ATOM 778 C CA . ARG A 1 102 ? 3.103 6.617 -9.569 1.00 92.06 102 ARG A CA 1
ATOM 779 C C . ARG A 1 102 ? 3.194 5.172 -10.029 1.00 92.06 102 ARG A C 1
ATOM 781 O O . ARG A 1 102 ? 4.024 4.844 -10.871 1.00 92.06 102 ARG A O 1
ATOM 788 N N . PHE A 1 103 ? 2.338 4.329 -9.473 1.00 89.19 103 PHE A N 1
ATOM 789 C CA . PHE A 1 103 ? 2.230 2.912 -9.785 1.00 89.19 103 PHE A CA 1
ATOM 790 C C . PHE A 1 103 ? 1.015 2.676 -10.671 1.00 89.19 103 PHE A C 1
ATOM 792 O O . PHE A 1 103 ? -0.074 3.166 -10.368 1.00 89.19 103 PHE A O 1
ATOM 799 N N . ARG A 1 104 ? 1.202 1.881 -11.726 1.00 89.06 104 ARG A N 1
ATOM 800 C CA . ARG A 1 104 ? 0.122 1.337 -12.555 1.00 89.06 104 ARG A CA 1
ATOM 801 C C . ARG A 1 104 ? 0.192 -0.178 -12.529 1.00 89.06 104 ARG A C 1
ATOM 803 O O . ARG A 1 104 ? 1.231 -0.741 -12.869 1.00 89.06 104 ARG A O 1
ATOM 810 N N . ALA A 1 105 ? -0.894 -0.824 -12.135 1.00 84.44 105 ALA A N 1
ATOM 811 C CA . ALA A 1 105 ? -0.984 -2.268 -12.000 1.00 84.44 105 ALA A CA 1
ATOM 812 C C . ALA A 1 105 ? -2.254 -2.810 -12.666 1.00 84.44 105 ALA A C 1
ATOM 814 O O . ALA A 1 105 ? -3.287 -2.151 -12.666 1.00 84.44 105 ALA A O 1
ATOM 815 N N . GLU A 1 106 ? -2.193 -4.026 -13.208 1.00 81.19 106 GLU A N 1
ATOM 816 C CA . GLU A 1 106 ? -3.362 -4.713 -13.784 1.00 81.19 106 GLU A CA 1
ATOM 817 C C . GLU A 1 106 ? -4.366 -5.118 -12.694 1.00 81.19 106 GLU A C 1
ATOM 819 O O . GLU A 1 106 ? -5.576 -5.155 -12.909 1.00 81.19 106 GLU A O 1
ATOM 824 N N . ARG A 1 107 ? -3.848 -5.441 -11.503 1.00 78.06 107 ARG A N 1
ATOM 825 C CA . ARG A 1 107 ? -4.630 -5.874 -10.346 1.00 78.06 107 ARG A CA 1
ATOM 826 C C . ARG A 1 107 ? -4.610 -4.811 -9.260 1.00 78.06 107 ARG A C 1
ATOM 828 O O . ARG A 1 107 ? -3.574 -4.174 -9.057 1.00 78.06 107 ARG A O 1
ATOM 835 N N . PRO A 1 108 ? -5.723 -4.647 -8.536 1.00 83.31 108 PRO A N 1
ATOM 836 C CA . PRO A 1 108 ? -5.782 -3.661 -7.486 1.00 83.31 108 PRO A CA 1
ATOM 837 C C . PRO A 1 108 ? -5.035 -4.121 -6.227 1.00 83.31 108 PRO A C 1
ATOM 839 O O . PRO A 1 108 ? -4.571 -5.259 -6.107 1.00 83.31 108 PRO A O 1
ATOM 842 N N . VAL A 1 109 ? -4.927 -3.201 -5.275 1.00 84.94 109 VAL A N 1
ATOM 843 C CA . VAL A 1 109 ? -4.243 -3.401 -3.995 1.00 84.94 109 VAL A CA 1
ATOM 844 C C . VAL A 1 109 ? -4.954 -4.450 -3.134 1.00 84.94 109 VAL A C 1
ATOM 846 O O . VAL A 1 109 ? -6.175 -4.437 -2.996 1.00 84.94 109 VAL A O 1
ATOM 849 N N . VAL A 1 110 ? -4.180 -5.319 -2.480 1.00 84.88 110 VAL A N 1
ATOM 850 C CA . VAL A 1 110 ? -4.699 -6.328 -1.544 1.00 84.88 110 VAL A CA 1
ATOM 851 C C . VAL A 1 110 ? -4.526 -5.848 -0.109 1.00 84.88 110 VAL A C 1
ATOM 853 O O . VAL A 1 110 ? -3.412 -5.536 0.314 1.00 84.88 110 VAL A O 1
ATOM 856 N N . LEU A 1 111 ? -5.610 -5.820 0.666 1.00 87.06 111 LEU A N 1
ATOM 857 C CA . LEU A 1 111 ? -5.547 -5.501 2.091 1.00 87.06 111 LEU A CA 1
ATOM 858 C C . LEU A 1 111 ? -5.421 -6.753 2.940 1.00 87.06 111 LEU A C 1
ATOM 860 O O . LEU A 1 111 ? -6.178 -7.708 2.784 1.00 87.06 111 LEU A O 1
ATOM 864 N N . VAL A 1 112 ? -4.517 -6.698 3.911 1.00 86.69 112 VAL A N 1
ATOM 865 C CA . VAL A 1 112 ? -4.369 -7.738 4.923 1.00 86.69 112 VAL A CA 1
ATOM 866 C C . VAL A 1 112 ? -4.360 -7.151 6.327 1.00 86.69 112 VAL A C 1
ATOM 868 O O . VAL A 1 112 ? -3.851 -6.054 6.578 1.00 86.69 112 VAL A O 1
ATOM 871 N N . ALA A 1 113 ? -4.928 -7.908 7.255 1.00 86.69 113 ALA A N 1
ATOM 872 C CA . ALA A 1 113 ? -5.011 -7.586 8.672 1.00 86.69 113 ALA A CA 1
ATOM 873 C C . ALA A 1 113 ? -4.555 -8.793 9.512 1.00 86.69 113 ALA A C 1
ATOM 875 O O . ALA A 1 113 ? -4.459 -9.902 8.980 1.00 86.69 113 ALA A O 1
ATOM 876 N N . PRO A 1 114 ? -4.265 -8.627 10.816 1.00 85.38 114 PRO A N 1
ATOM 877 C CA . PRO A 1 114 ? -3.916 -9.764 11.658 1.00 85.38 114 PRO A CA 1
ATOM 878 C C . PRO A 1 114 ? -5.088 -10.740 11.762 1.00 85.38 114 PRO A C 1
ATOM 880 O O . PRO A 1 114 ? -6.226 -10.304 11.931 1.00 85.38 114 PRO A O 1
ATOM 883 N N . ALA A 1 115 ? -4.803 -12.043 11.799 1.00 83.38 115 ALA A N 1
ATOM 884 C CA . ALA A 1 115 ? -5.829 -13.082 11.952 1.00 83.38 115 ALA A CA 1
ATOM 885 C C . ALA A 1 115 ? -6.624 -13.015 13.273 1.00 83.38 115 ALA A C 1
ATOM 887 O O . ALA A 1 115 ? -7.641 -13.677 13.433 1.00 83.38 115 ALA A O 1
ATOM 888 N N . SER A 1 116 ? -6.186 -12.198 14.238 1.00 78.94 116 SER A N 1
ATOM 889 C CA . SER A 1 116 ? -6.963 -11.897 15.446 1.00 78.94 116 SER A CA 1
ATOM 890 C C . SER A 1 116 ? -8.170 -10.986 15.190 1.00 78.94 116 SER A C 1
ATOM 892 O O . SER A 1 116 ? -8.987 -10.795 16.090 1.00 78.94 116 SER A O 1
ATOM 894 N N . VAL A 1 117 ? -8.249 -10.343 14.022 1.00 80.56 117 VAL A N 1
ATOM 895 C CA . VAL A 1 117 ? -9.460 -9.638 13.599 1.00 80.56 117 VAL A CA 1
ATOM 896 C C . VAL A 1 117 ? -10.502 -10.708 13.242 1.00 80.56 117 VAL A C 1
ATOM 898 O O . VAL A 1 117 ? -10.176 -11.595 12.460 1.00 80.56 117 VAL A O 1
ATOM 901 N N . PRO A 1 118 ? -11.715 -10.673 13.826 1.00 73.81 118 PRO A N 1
ATOM 902 C CA . PRO A 1 118 ? -12.762 -11.645 13.530 1.00 73.81 118 PRO A CA 1
ATOM 903 C C . PRO A 1 118 ? -13.062 -11.728 12.035 1.00 73.81 118 PRO A C 1
ATOM 905 O O . PRO A 1 118 ? -13.017 -10.709 11.345 1.00 73.81 118 PRO A O 1
ATOM 908 N N . GLU A 1 119 ? -13.418 -12.923 11.567 1.00 65.62 119 GLU A N 1
ATOM 909 C CA . GLU A 1 119 ? -13.926 -13.123 10.211 1.00 65.62 119 GLU A CA 1
ATOM 910 C C . GLU A 1 119 ? -15.204 -12.294 10.019 1.00 65.62 119 GLU A C 1
ATOM 912 O O . GLU A 1 119 ? -16.204 -12.485 10.713 1.00 65.62 119 GLU A O 1
ATOM 917 N N . GLY A 1 120 ? -15.131 -11.307 9.126 1.00 68.25 120 GLY A N 1
ATOM 918 C CA . GLY A 1 120 ? -16.188 -10.329 8.881 1.00 68.25 120 GL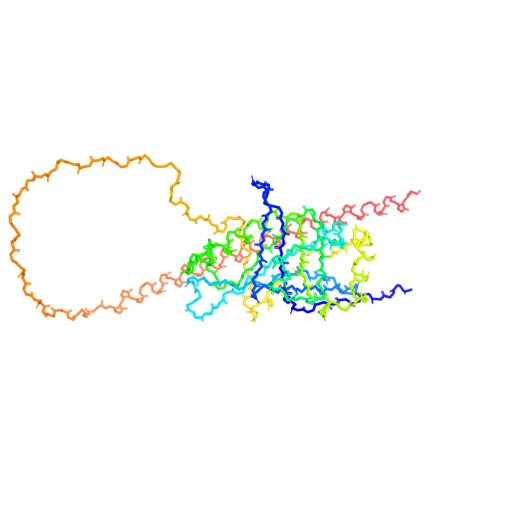Y A CA 1
ATOM 919 C C . GLY A 1 120 ? -15.644 -8.912 8.654 1.00 68.25 120 GLY A C 1
ATOM 920 O O . GLY A 1 120 ? -14.435 -8.680 8.755 1.00 68.25 120 GLY A O 1
ATOM 921 N N . PRO A 1 121 ? -16.520 -7.944 8.333 1.00 74.69 121 PRO A N 1
ATOM 922 C CA . PRO A 1 121 ? -16.113 -6.557 8.149 1.00 74.69 121 PRO A CA 1
ATOM 923 C C . PRO A 1 121 ? -15.550 -5.983 9.465 1.00 74.69 121 PRO A C 1
ATOM 925 O O . PRO A 1 121 ? -16.191 -6.083 10.519 1.00 74.69 121 PRO A O 1
ATOM 928 N N . PRO A 1 122 ? -14.343 -5.387 9.455 1.00 83.19 122 PRO A N 1
ATOM 929 C CA . PRO A 1 122 ? -13.722 -4.860 10.659 1.00 83.19 122 PRO A CA 1
ATOM 930 C C . PRO A 1 122 ? -14.532 -3.686 11.217 1.00 83.19 122 PRO A C 1
ATOM 932 O O . PRO A 1 122 ? -14.775 -2.689 10.544 1.00 83.19 122 PRO A O 1
ATOM 935 N N . VAL A 1 123 ? -14.913 -3.776 12.493 1.00 87.50 123 VAL A N 1
ATOM 936 C CA . VAL A 1 123 ? -15.763 -2.757 13.123 1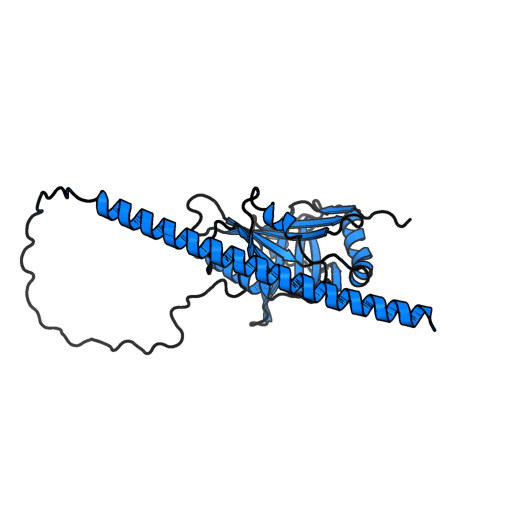.00 87.50 123 VAL A CA 1
ATOM 937 C C . VAL A 1 123 ? -14.914 -1.593 13.657 1.00 87.50 123 VAL A C 1
ATOM 939 O O . VAL A 1 123 ? -14.114 -1.797 14.584 1.00 87.50 123 VAL A O 1
ATOM 942 N N . PRO A 1 124 ? -15.091 -0.359 13.149 1.00 90.50 124 PRO A N 1
ATOM 943 C CA . PRO A 1 124 ? -14.325 0.794 13.603 1.00 90.50 124 PRO A CA 1
ATOM 944 C C . PRO A 1 124 ? -14.693 1.196 15.035 1.00 90.50 124 PRO A C 1
ATOM 946 O O . PRO A 1 124 ? -15.852 1.158 15.460 1.00 90.50 124 PRO A O 1
ATOM 949 N N . LYS A 1 125 ? -13.692 1.626 15.809 1.00 90.62 125 LYS A N 1
ATOM 950 C CA . LYS A 1 125 ? -13.897 2.111 17.184 1.00 90.62 125 LYS A CA 1
ATOM 951 C C . LYS A 1 125 ? -14.543 3.499 17.227 1.00 90.62 125 LYS A C 1
ATOM 953 O O . LYS A 1 125 ? -15.259 3.805 18.174 1.00 90.62 125 LYS A O 1
ATOM 958 N N . ASN A 1 126 ? -14.279 4.334 16.226 1.00 90.31 126 ASN A N 1
ATOM 959 C CA . ASN A 1 126 ? -14.785 5.700 16.108 1.00 90.31 126 ASN A CA 1
ATOM 960 C C . ASN A 1 126 ? -14.905 6.113 14.632 1.00 90.31 126 ASN A C 1
ATOM 962 O O . ASN A 1 126 ? -14.424 5.401 13.751 1.00 90.31 126 ASN A O 1
ATOM 966 N N . LYS A 1 127 ? -15.520 7.276 14.372 1.00 91.25 127 LYS A N 1
ATOM 967 C CA . LYS A 1 127 ? -15.728 7.807 13.014 1.00 91.25 127 LYS A CA 1
ATOM 968 C C . LYS A 1 127 ? -14.426 7.887 12.211 1.00 91.25 127 LYS A C 1
ATOM 970 O O . LYS A 1 127 ? -14.356 7.331 11.129 1.00 91.25 127 LYS A O 1
ATOM 975 N N . ALA A 1 128 ? -13.370 8.456 12.795 1.00 91.44 128 ALA A N 1
ATOM 976 C CA . ALA A 1 128 ? -12.078 8.594 12.123 1.00 91.44 128 ALA A CA 1
ATOM 977 C C . ALA A 1 128 ? -11.459 7.247 11.697 1.00 91.44 128 ALA A C 1
ATOM 979 O O . ALA A 1 128 ? -10.744 7.191 10.702 1.00 91.44 128 ALA A O 1
ATOM 980 N N . ALA A 1 129 ? -11.697 6.163 12.443 1.00 91.31 129 ALA A N 1
ATOM 981 C CA . ALA A 1 129 ? -11.292 4.822 12.028 1.00 91.31 129 ALA A CA 1
ATOM 982 C C . ALA A 1 129 ? -12.167 4.284 10.887 1.00 91.31 129 ALA A C 1
ATOM 984 O O . ALA A 1 129 ? -11.639 3.634 9.991 1.00 91.31 129 ALA A O 1
ATOM 985 N N . GLY A 1 130 ? -13.471 4.576 10.902 1.00 91.94 130 GLY A N 1
ATOM 986 C CA . GLY A 1 130 ? -14.386 4.251 9.805 1.00 91.94 130 GLY A CA 1
ATOM 987 C C . GLY A 1 130 ? -14.017 4.968 8.505 1.00 91.94 130 GLY A C 1
ATOM 988 O O . GLY A 1 130 ? -13.970 4.333 7.457 1.00 91.94 130 GLY A O 1
ATOM 989 N N . ASP A 1 131 ? -13.652 6.250 8.585 1.00 92.81 131 ASP A N 1
ATOM 990 C CA . ASP A 1 131 ? -13.199 7.038 7.433 1.00 92.81 131 ASP A CA 1
ATOM 991 C C . ASP A 1 131 ? -11.930 6.423 6.812 1.00 92.81 131 ASP A C 1
ATOM 993 O O . ASP A 1 131 ? -11.834 6.272 5.596 1.00 92.81 131 ASP A O 1
ATOM 997 N N . VAL A 1 132 ? -10.972 5.983 7.643 1.00 93.50 132 VAL A N 1
ATOM 998 C CA . VAL A 1 132 ? -9.759 5.294 7.161 1.00 93.50 132 VAL A CA 1
ATOM 999 C C . VAL A 1 132 ? -10.084 3.946 6.528 1.00 93.50 132 VAL A C 1
ATOM 1001 O O . VAL A 1 132 ? -9.524 3.634 5.484 1.00 93.50 132 VAL A O 1
ATOM 1004 N N . LEU A 1 133 ? -10.973 3.147 7.126 1.00 92.31 133 LEU A N 1
ATOM 1005 C CA . LEU A 1 133 ? -11.391 1.874 6.529 1.00 92.31 133 LEU A CA 1
ATOM 1006 C C . LEU A 1 133 ? -12.071 2.083 5.174 1.00 92.31 133 LEU A C 1
ATOM 1008 O O . LEU A 1 133 ? -11.761 1.350 4.246 1.00 92.31 133 LEU A O 1
ATOM 1012 N N . SER A 1 134 ? -12.903 3.116 5.044 1.00 91.75 134 SER A N 1
ATOM 1013 C CA . SER A 1 134 ? -13.576 3.466 3.785 1.00 91.75 134 SER A CA 1
ATOM 1014 C C . SER A 1 134 ? -12.573 3.898 2.706 1.00 91.75 134 SER A C 1
ATOM 1016 O O . SER A 1 134 ? -12.696 3.534 1.538 1.00 91.75 134 SER A O 1
ATOM 1018 N N . LEU A 1 135 ? -11.530 4.647 3.090 1.00 94.12 135 LEU A N 1
ATOM 1019 C CA . LEU A 1 135 ? -10.429 4.998 2.189 1.00 94.12 135 LEU A CA 1
ATOM 1020 C C . LEU A 1 135 ? -9.630 3.762 1.760 1.00 94.12 135 LEU A C 1
ATOM 1022 O O . LEU A 1 135 ? -9.348 3.598 0.577 1.00 94.12 135 LEU A O 1
ATOM 1026 N N . LEU A 1 136 ? -9.282 2.882 2.701 1.00 93.00 136 LEU A N 1
ATOM 1027 C CA . LEU A 1 136 ? -8.574 1.635 2.403 1.00 93.00 136 LEU A CA 1
ATOM 1028 C C . LEU A 1 136 ? -9.404 0.731 1.485 1.00 93.00 136 LEU A C 1
ATOM 1030 O O . LEU A 1 136 ? -8.871 0.169 0.536 1.00 93.00 136 LEU A O 1
ATOM 1034 N N . GLU A 1 137 ? -10.707 0.641 1.720 1.00 90.56 137 GLU A N 1
ATOM 1035 C CA . GLU A 1 137 ? -11.643 -0.084 0.867 1.00 90.56 137 GLU A CA 1
ATOM 1036 C C . GLU A 1 137 ? -11.651 0.474 -0.557 1.00 90.56 137 GLU A C 1
ATOM 1038 O O . GLU A 1 137 ? -11.443 -0.276 -1.508 1.00 90.56 137 GLU A O 1
ATOM 1043 N N . SER A 1 138 ? -11.756 1.796 -0.723 1.00 92.19 138 SER A N 1
ATOM 1044 C CA . SER A 1 138 ? -11.633 2.403 -2.052 1.00 92.19 138 SER A CA 1
ATOM 1045 C C . SER A 1 138 ? -10.266 2.145 -2.696 1.00 92.19 138 SER A C 1
ATOM 1047 O O . SER A 1 138 ? -10.198 2.016 -3.917 1.00 92.19 138 SER A O 1
ATOM 1049 N N . LEU A 1 139 ? -9.191 2.061 -1.909 1.00 91.31 139 LEU A N 1
ATOM 1050 C CA . LEU A 1 139 ? -7.853 1.747 -2.410 1.00 91.31 139 LEU A CA 1
ATOM 1051 C C . LEU A 1 139 ? -7.767 0.313 -2.962 1.00 91.31 139 LEU A C 1
ATOM 1053 O O . LEU A 1 139 ? -7.021 0.083 -3.910 1.00 91.31 139 LEU A O 1
ATOM 1057 N N . THR A 1 140 ? -8.569 -0.635 -2.458 1.00 89.12 140 THR A N 1
ATOM 1058 C CA . THR A 1 140 ? -8.635 -2.019 -2.993 1.00 89.12 140 THR A CA 1
ATOM 1059 C C . THR A 1 140 ? -9.222 -2.135 -4.390 1.00 89.12 140 THR A C 1
ATOM 1061 O O . THR A 1 140 ? -9.319 -3.229 -4.937 1.00 89.12 140 THR A O 1
ATOM 1064 N N . GLN A 1 141 ? -9.621 -1.011 -4.971 1.00 88.69 141 GLN A N 1
ATOM 1065 C CA . GLN A 1 141 ? -10.115 -0.926 -6.339 1.00 88.69 141 GLN A CA 1
ATOM 1066 C C . GLN A 1 141 ? -9.197 -0.103 -7.232 1.00 88.69 141 GLN A C 1
ATOM 1068 O O . GLN A 1 141 ? -9.385 -0.067 -8.445 1.00 88.69 141 GLN A O 1
ATOM 1073 N N . ALA A 1 142 ? -8.207 0.566 -6.640 1.00 88.75 142 ALA A N 1
ATOM 1074 C CA . ALA A 1 142 ? -7.262 1.377 -7.373 1.00 88.75 142 ALA A CA 1
ATOM 1075 C C . ALA A 1 142 ? -6.242 0.475 -8.073 1.00 88.75 142 ALA A C 1
ATOM 1077 O O . ALA A 1 142 ? -5.512 -0.284 -7.434 1.00 88.75 142 ALA A O 1
ATOM 1078 N N . THR A 1 143 ? -6.184 0.599 -9.393 1.00 88.62 143 THR A N 1
ATOM 1079 C CA . THR A 1 143 ? -5.131 0.049 -10.258 1.00 88.62 143 THR A CA 1
ATOM 1080 C C . THR A 1 143 ? -4.045 1.082 -10.559 1.00 88.62 143 THR A C 1
ATOM 1082 O O . THR A 1 143 ? -2.932 0.728 -10.942 1.00 88.62 143 THR A O 1
ATOM 1085 N N . GLU A 1 144 ? -4.339 2.363 -10.333 1.00 92.12 144 GLU A N 1
ATOM 1086 C CA . GLU A 1 144 ? -3.394 3.470 -10.420 1.00 92.12 144 GLU A CA 1
ATOM 1087 C C . GLU A 1 144 ? -3.382 4.242 -9.099 1.00 92.12 144 GLU A C 1
ATOM 1089 O O . GLU A 1 144 ? -4.423 4.682 -8.602 1.00 92.12 144 GLU A O 1
ATOM 1094 N N . LEU A 1 145 ? -2.196 4.390 -8.514 1.00 93.62 145 LEU A N 1
ATOM 1095 C CA . LEU A 1 145 ? -2.003 5.118 -7.263 1.00 93.62 145 LEU A CA 1
ATOM 1096 C C . LEU A 1 145 ? -0.634 5.789 -7.236 1.00 93.62 145 LEU A C 1
ATOM 1098 O O . LEU A 1 145 ? 0.342 5.267 -7.770 1.00 93.62 145 LEU A O 1
ATOM 1102 N N . THR A 1 146 ? -0.545 6.918 -6.546 1.00 94.75 146 THR A N 1
ATOM 1103 C CA . THR A 1 146 ? 0.704 7.641 -6.329 1.00 94.75 146 THR A CA 1
ATOM 1104 C C . THR A 1 146 ? 1.056 7.637 -4.854 1.00 94.75 146 THR A C 1
ATOM 1106 O O . THR A 1 146 ? 0.279 8.103 -4.021 1.00 94.75 146 THR A O 1
ATOM 1109 N N . VAL A 1 147 ? 2.251 7.149 -4.526 1.00 94.12 147 VAL A N 1
ATOM 1110 C CA . VAL A 1 147 ? 2.822 7.228 -3.180 1.00 94.12 147 VAL A CA 1
ATOM 1111 C C . VAL A 1 147 ? 3.814 8.378 -3.123 1.00 94.12 147 VAL A C 1
ATOM 1113 O O . VAL A 1 147 ? 4.818 8.392 -3.833 1.00 94.12 147 VAL A O 1
ATOM 1116 N N . TYR A 1 148 ? 3.558 9.324 -2.233 1.00 93.56 148 TYR A N 1
ATOM 1117 C CA . TYR A 1 148 ? 4.460 10.416 -1.913 1.00 93.56 148 TYR A CA 1
ATOM 1118 C C . TYR A 1 148 ? 5.240 10.092 -0.647 1.00 93.56 148 TYR A C 1
ATOM 1120 O O . TYR A 1 148 ? 4.659 9.679 0.354 1.00 93.56 148 TYR A O 1
ATOM 1128 N N . MET A 1 149 ? 6.549 10.318 -0.662 1.00 91.94 149 MET A N 1
ATOM 1129 C CA . MET A 1 149 ? 7.415 10.130 0.502 1.00 91.94 149 MET A CA 1
ATOM 1130 C C . MET A 1 149 ? 8.598 11.097 0.461 1.00 91.94 149 MET A C 1
ATOM 1132 O O . MET A 1 149 ? 8.962 11.620 -0.590 1.00 91.94 149 MET A O 1
ATOM 1136 N N . SER A 1 150 ? 9.250 11.332 1.599 1.00 87.69 150 SER A N 1
ATOM 1137 C CA . SER A 1 150 ? 10.468 12.151 1.594 1.00 87.69 150 SER A CA 1
ATOM 1138 C C . SER A 1 150 ? 11.641 11.410 0.940 1.00 87.69 150 SER A C 1
ATOM 1140 O O . SER A 1 150 ? 11.957 10.281 1.320 1.00 87.69 150 SER A O 1
ATOM 1142 N N . ALA A 1 151 ? 12.356 12.094 0.042 1.00 82.50 151 ALA A N 1
ATOM 1143 C CA . ALA A 1 151 ? 13.564 11.622 -0.638 1.00 82.50 151 ALA A CA 1
ATOM 1144 C C . ALA A 1 151 ? 14.690 11.207 0.324 1.00 82.50 151 ALA A C 1
ATOM 1146 O O . ALA A 1 151 ? 15.594 10.478 -0.061 1.00 82.50 151 ALA A O 1
ATOM 1147 N N . ARG A 1 152 ? 14.649 11.627 1.595 1.00 81.88 152 ARG A N 1
ATOM 1148 C CA . ARG A 1 152 ? 15.622 11.170 2.603 1.00 81.88 152 ARG A CA 1
ATOM 1149 C C . ARG A 1 152 ? 15.536 9.665 2.878 1.00 81.88 152 ARG A C 1
ATOM 1151 O O . ARG A 1 152 ? 16.533 9.068 3.268 1.00 81.88 152 ARG A O 1
ATOM 1158 N N . HIS A 1 153 ? 14.366 9.056 2.668 1.00 80.31 153 HIS A N 1
ATOM 1159 C CA . HIS A 1 153 ? 14.163 7.621 2.880 1.00 80.31 153 HIS A CA 1
ATOM 1160 C C . HIS A 1 153 ? 14.439 6.798 1.614 1.00 80.31 153 HIS A C 1
ATOM 1162 O O . HIS A 1 153 ? 14.816 5.635 1.712 1.00 80.31 153 HIS A O 1
ATOM 1168 N N . GLY A 1 154 ? 14.311 7.406 0.431 1.00 71.44 154 GLY A N 1
ATOM 1169 C CA . GLY A 1 154 ? 14.687 6.810 -0.849 1.00 71.44 154 GLY A CA 1
ATOM 1170 C C . GLY A 1 154 ? 15.949 7.467 -1.390 1.00 71.44 154 GLY A C 1
ATOM 1171 O O . GLY A 1 154 ? 15.867 8.514 -2.025 1.00 71.44 154 GLY A O 1
ATOM 1172 N N . ARG A 1 155 ? 17.124 6.864 -1.159 1.00 76.00 155 ARG A N 1
ATOM 1173 C CA . ARG A 1 155 ? 18.386 7.387 -1.713 1.00 76.00 155 ARG A CA 1
ATOM 1174 C C . ARG A 1 155 ? 18.227 7.589 -3.224 1.00 76.00 155 ARG A C 1
ATOM 1176 O O . ARG A 1 155 ? 17.691 6.715 -3.895 1.00 76.00 155 ARG A O 1
ATOM 1183 N N . LYS A 1 156 ? 18.720 8.701 -3.773 1.00 78.00 156 LYS A N 1
ATOM 1184 C CA . LYS A 1 156 ? 18.583 9.014 -5.207 1.00 78.00 156 LYS A CA 1
ATOM 1185 C C . LYS A 1 156 ? 18.942 7.833 -6.140 1.00 78.00 156 LYS A C 1
ATOM 1187 O O . LYS A 1 156 ? 18.113 7.521 -6.982 1.00 78.00 156 LYS A O 1
ATOM 1192 N N . PRO A 1 157 ? 20.047 7.085 -5.932 1.00 77.81 157 PRO A N 1
ATOM 1193 C CA . PRO A 1 157 ? 20.365 5.919 -6.764 1.00 77.81 157 PRO A CA 1
ATOM 1194 C C . PRO A 1 157 ? 19.315 4.804 -6.699 1.00 77.81 157 PRO A C 1
ATOM 1196 O O . PRO A 1 157 ? 19.083 4.115 -7.683 1.00 77.81 157 PRO A O 1
ATOM 1199 N N . VAL A 1 158 ? 18.667 4.632 -5.542 1.00 79.50 158 VAL A N 1
ATOM 1200 C CA . VAL A 1 158 ? 17.568 3.676 -5.362 1.00 79.50 158 VAL A CA 1
ATOM 1201 C C . VAL A 1 158 ? 16.352 4.129 -6.163 1.00 79.50 158 VAL A C 1
ATOM 1203 O O . VAL A 1 158 ? 15.779 3.336 -6.895 1.00 79.50 158 VAL A O 1
ATOM 1206 N N . LEU A 1 159 ? 15.974 5.403 -6.080 1.00 79.69 159 LEU A N 1
ATOM 1207 C CA . LEU A 1 159 ? 14.843 5.924 -6.851 1.00 79.69 159 LEU A CA 1
ATOM 1208 C C . LEU A 1 159 ? 15.108 5.874 -8.359 1.00 79.69 159 LEU A C 1
ATOM 1210 O O . LEU A 1 159 ? 14.249 5.431 -9.111 1.00 79.69 159 LEU A O 1
ATOM 1214 N N . ASP A 1 160 ? 16.309 6.255 -8.791 1.00 81.00 160 ASP A N 1
ATOM 1215 C CA . ASP A 1 160 ? 16.716 6.197 -10.196 1.00 81.00 160 ASP A CA 1
ATOM 1216 C C . ASP A 1 160 ? 16.700 4.748 -10.712 1.00 81.00 160 ASP A C 1
ATOM 1218 O O . ASP A 1 160 ? 16.234 4.495 -11.824 1.00 81.00 160 ASP A O 1
ATOM 1222 N N . ALA A 1 161 ? 17.117 3.780 -9.886 1.00 78.50 161 ALA A N 1
ATOM 1223 C CA . ALA A 1 161 ? 16.996 2.360 -10.198 1.00 78.50 161 ALA A CA 1
ATOM 1224 C C . ALA A 1 161 ? 15.533 1.892 -10.275 1.00 78.50 161 ALA A C 1
ATOM 1226 O O . ALA A 1 161 ? 15.219 1.118 -11.175 1.00 78.50 161 ALA A O 1
ATOM 1227 N N . LEU A 1 162 ? 14.630 2.366 -9.402 1.00 78.06 162 LEU A N 1
ATOM 1228 C CA . LEU A 1 162 ? 13.191 2.063 -9.495 1.00 78.06 162 LEU A CA 1
ATOM 1229 C C . LEU A 1 162 ? 12.608 2.541 -10.827 1.00 78.06 162 LEU A C 1
ATOM 1231 O O . LEU A 1 162 ? 11.970 1.761 -11.527 1.00 78.06 162 LEU A O 1
ATOM 1235 N N . TYR A 1 163 ? 12.865 3.799 -11.197 1.00 78.94 163 TYR A N 1
ATOM 1236 C CA . TYR A 1 163 ? 12.347 4.372 -12.442 1.00 78.94 163 TYR A CA 1
ATOM 1237 C C . TYR A 1 163 ? 12.938 3.692 -13.679 1.00 78.94 163 TYR A C 1
ATOM 1239 O O . TYR A 1 163 ? 12.216 3.386 -14.622 1.00 78.94 163 TYR A O 1
ATOM 1247 N N . SER A 1 164 ? 14.247 3.423 -13.669 1.00 73.38 164 SER A N 1
ATOM 1248 C CA . SER A 1 164 ? 14.937 2.801 -14.808 1.00 73.38 164 SER A CA 1
ATOM 1249 C C . SER A 1 164 ? 14.566 1.333 -14.979 1.00 73.38 164 SER A C 1
ATOM 1251 O O . SER A 1 164 ? 14.561 0.822 -16.094 1.00 73.38 164 SER A O 1
ATOM 1253 N N . SER A 1 165 ? 14.260 0.645 -13.877 1.00 66.81 165 SER A N 1
ATOM 1254 C CA . SER A 1 165 ? 13.913 -0.771 -13.919 1.00 66.81 165 SER A CA 1
ATOM 1255 C C . SER A 1 165 ? 12.425 -0.999 -14.170 1.00 66.81 165 SER A C 1
ATOM 1257 O O . SER A 1 165 ? 12.070 -2.109 -14.524 1.00 66.81 165 SER A O 1
ATOM 1259 N N . ALA A 1 166 ? 11.562 0.015 -14.063 1.00 61.84 166 ALA A N 1
ATOM 1260 C CA . ALA A 1 166 ? 10.119 -0.118 -14.274 1.00 61.84 166 ALA A CA 1
ATOM 1261 C C . ALA A 1 166 ? 9.744 -0.778 -15.615 1.00 61.84 166 ALA A C 1
ATOM 1263 O O . ALA A 1 166 ? 8.856 -1.624 -15.663 1.00 61.84 166 ALA A O 1
ATOM 1264 N N . SER A 1 167 ? 10.451 -0.434 -16.694 1.00 56.88 167 SER A N 1
ATOM 1265 C CA . SER A 1 167 ? 10.263 -1.033 -18.022 1.00 56.88 167 SER A CA 1
ATOM 1266 C C . SER A 1 167 ? 10.790 -2.468 -18.099 1.00 56.88 167 SER A C 1
ATOM 1268 O O . SER A 1 167 ? 10.169 -3.320 -18.728 1.00 56.88 167 SER A O 1
ATOM 1270 N N . ALA A 1 168 ? 11.901 -2.759 -17.415 1.00 58.53 168 ALA A N 1
ATOM 1271 C CA . ALA A 1 168 ? 12.399 -4.121 -17.263 1.00 58.53 168 ALA A CA 1
ATOM 1272 C C . ALA A 1 168 ? 11.439 -4.966 -16.413 1.00 58.53 168 ALA A C 1
ATOM 1274 O O . ALA A 1 168 ? 11.242 -6.136 -16.708 1.00 58.53 168 ALA A O 1
ATOM 1275 N N . TRP A 1 169 ? 10.794 -4.376 -15.404 1.00 61.00 169 TRP A N 1
ATOM 1276 C CA . TRP A 1 169 ? 9.905 -5.076 -14.481 1.00 61.00 169 TRP A CA 1
ATOM 1277 C C . TRP A 1 169 ? 8.635 -5.586 -15.146 1.00 61.00 169 TRP A C 1
ATOM 1279 O O . TRP A 1 169 ? 8.167 -6.655 -14.784 1.00 61.00 169 TRP A O 1
ATOM 1289 N N . ALA A 1 170 ? 8.126 -4.868 -16.146 1.00 53.88 170 ALA A N 1
ATOM 1290 C CA . ALA A 1 170 ? 7.019 -5.342 -16.967 1.00 53.88 170 ALA A CA 1
ATOM 1291 C C . ALA A 1 170 ? 7.396 -6.562 -17.835 1.00 53.88 170 ALA A C 1
ATOM 1293 O O . ALA A 1 170 ? 6.514 -7.307 -18.257 1.00 53.88 170 ALA A O 1
ATOM 1294 N N . ALA A 1 171 ? 8.692 -6.764 -18.113 1.00 50.75 171 ALA A N 1
ATOM 1295 C CA . ALA A 1 171 ? 9.207 -7.846 -18.952 1.00 50.75 171 ALA A CA 1
ATOM 1296 C C . ALA A 1 171 ? 9.733 -9.052 -18.150 1.00 50.75 171 ALA A C 1
ATOM 1298 O O . ALA A 1 171 ? 9.743 -10.170 -18.666 1.00 50.75 171 ALA A O 1
ATOM 1299 N N . THR A 1 172 ? 10.168 -8.860 -16.899 1.00 52.25 172 THR A N 1
ATOM 1300 C CA . THR A 1 172 ? 10.560 -9.957 -16.004 1.00 52.25 172 THR A CA 1
ATOM 1301 C C . THR A 1 172 ? 9.368 -10.480 -15.212 1.00 52.25 172 THR A C 1
ATOM 1303 O O . THR A 1 172 ? 8.568 -9.721 -14.677 1.00 52.25 172 THR A O 1
ATOM 1306 N N . TRP A 1 173 ? 9.270 -11.802 -15.083 1.00 49.22 173 TRP A N 1
ATOM 1307 C CA . TRP A 1 173 ? 8.295 -12.441 -14.209 1.00 49.22 173 TRP A CA 1
ATOM 1308 C C . TRP A 1 173 ? 8.626 -12.093 -12.748 1.00 49.22 173 TRP A C 1
ATOM 1310 O O . TRP A 1 173 ? 9.564 -12.627 -12.159 1.00 49.22 173 TRP A O 1
ATOM 1320 N N . TRP A 1 174 ? 7.891 -11.155 -12.152 1.00 53.97 174 TRP A N 1
ATOM 1321 C CA . TRP A 1 174 ? 7.948 -10.980 -10.706 1.00 53.97 174 TRP A CA 1
ATOM 1322 C C . TRP A 1 174 ? 7.084 -12.066 -10.075 1.00 53.97 174 TRP A C 1
ATOM 1324 O O . TRP A 1 174 ? 5.922 -12.219 -10.457 1.00 53.97 174 TRP A O 1
ATOM 1334 N N . PRO A 1 175 ? 7.621 -12.849 -9.138 1.00 48.34 175 PRO A N 1
ATOM 1335 C CA . PRO A 1 175 ? 6.826 -13.806 -8.390 1.00 48.34 175 PRO A CA 1
ATOM 1336 C C . PRO A 1 175 ? 5.654 -13.112 -7.695 1.00 48.34 175 PRO A C 1
ATOM 1338 O O . PRO A 1 175 ? 5.777 -12.033 -7.111 1.00 48.34 175 PRO A O 1
ATOM 1341 N N . ALA A 1 176 ? 4.497 -13.750 -7.847 1.00 47.97 176 ALA A N 1
ATOM 1342 C CA . ALA A 1 176 ? 3.201 -13.247 -7.444 1.00 47.97 176 ALA A CA 1
ATOM 1343 C C . ALA A 1 176 ? 3.068 -13.213 -5.931 1.00 47.97 176 ALA A C 1
ATOM 1345 O O . ALA A 1 176 ? 3.129 -14.259 -5.291 1.00 47.97 176 ALA A O 1
ATOM 1346 N N . ALA A 1 177 ? 2.785 -12.016 -5.412 1.00 51.59 177 ALA A N 1
ATOM 1347 C CA . ALA A 1 177 ? 2.418 -11.763 -4.024 1.00 51.59 177 ALA A CA 1
ATOM 1348 C C . ALA A 1 177 ? 3.469 -12.206 -2.970 1.00 51.59 177 ALA A C 1
ATOM 1350 O O . ALA A 1 177 ? 4.379 -12.987 -3.241 1.00 51.59 177 ALA A O 1
ATOM 1351 N N . PRO A 1 178 ? 3.392 -11.694 -1.727 1.00 58.38 178 PRO A N 1
ATOM 1352 C CA . PRO A 1 178 ? 4.097 -12.331 -0.615 1.00 58.38 178 PRO A CA 1
ATOM 1353 C C . PRO A 1 178 ? 3.719 -13.817 -0.545 1.00 58.38 178 PRO A C 1
ATOM 1355 O O . PRO A 1 178 ? 2.538 -14.162 -0.645 1.00 58.38 178 PRO A O 1
ATOM 1358 N N . SER A 1 179 ? 4.709 -14.697 -0.367 1.00 59.69 179 SER A N 1
ATOM 1359 C CA . SER A 1 179 ? 4.454 -16.136 -0.284 1.00 59.69 179 SER A CA 1
ATOM 1360 C C . SER A 1 179 ? 3.522 -16.451 0.892 1.00 59.69 179 SER A C 1
ATOM 1362 O O . SER A 1 179 ? 3.429 -15.704 1.870 1.00 59.69 179 SER A O 1
ATOM 1364 N N . THR A 1 180 ? 2.837 -17.594 0.854 1.00 57.22 180 THR A N 1
ATOM 1365 C CA . THR A 1 180 ? 2.006 -18.043 1.986 1.00 57.22 180 THR A CA 1
ATOM 1366 C C . THR A 1 180 ? 2.819 -18.168 3.280 1.00 57.22 180 THR A C 1
ATOM 1368 O O . THR A 1 180 ? 2.288 -17.922 4.363 1.00 57.22 180 THR A O 1
ATOM 1371 N N . ALA A 1 181 ? 4.114 -18.487 3.182 1.00 57.44 181 ALA A N 1
ATOM 1372 C CA . ALA A 1 181 ? 5.047 -18.484 4.305 1.00 57.44 181 ALA A CA 1
ATOM 1373 C C . ALA A 1 181 ? 5.309 -17.064 4.837 1.00 57.44 181 ALA A C 1
ATOM 1375 O O . ALA A 1 181 ? 5.242 -16.849 6.050 1.00 57.44 181 ALA A O 1
ATOM 1376 N N . ASP A 1 182 ? 5.510 -16.085 3.948 1.00 67.62 182 ASP A N 1
ATOM 1377 C CA . ASP A 1 182 ? 5.680 -14.677 4.326 1.00 67.62 182 ASP A CA 1
ATOM 1378 C C . ASP A 1 182 ? 4.439 -14.163 5.053 1.00 67.62 182 ASP A C 1
ATOM 1380 O O . ASP A 1 182 ? 4.544 -13.609 6.147 1.00 67.62 182 ASP A O 1
ATOM 1384 N N . LEU A 1 183 ? 3.253 -14.436 4.504 1.00 70.12 183 LEU A N 1
ATOM 1385 C CA . LEU A 1 183 ? 1.975 -14.072 5.109 1.00 70.12 183 LEU A CA 1
ATOM 1386 C C . LEU A 1 183 ? 1.758 -14.753 6.470 1.00 70.12 183 LEU A C 1
ATOM 1388 O O . LEU A 1 183 ? 1.298 -14.110 7.412 1.00 70.12 183 LEU A O 1
ATOM 1392 N N . ARG A 1 184 ? 2.137 -16.028 6.630 1.00 68.25 184 ARG A N 1
ATOM 1393 C CA . ARG A 1 184 ? 2.072 -16.730 7.928 1.00 68.25 184 ARG A CA 1
ATOM 1394 C C . ARG A 1 184 ? 3.024 -16.136 8.967 1.00 68.25 184 ARG A C 1
ATOM 1396 O O . ARG A 1 184 ? 2.676 -16.087 10.144 1.00 68.25 184 ARG A O 1
ATOM 1403 N N . SER A 1 185 ? 4.193 -15.655 8.545 1.00 73.62 185 SER A N 1
ATOM 1404 C CA . SER A 1 185 ? 5.178 -15.032 9.440 1.00 73.62 185 SER A CA 1
ATOM 1405 C C . SER A 1 185 ? 4.759 -13.638 9.935 1.00 73.62 185 SER A C 1
ATOM 1407 O O . SER A 1 185 ? 5.220 -13.182 10.989 1.00 73.62 185 SER A O 1
ATOM 1409 N N . MET A 1 186 ? 3.852 -12.961 9.217 1.00 74.31 186 MET A N 1
ATOM 1410 C CA . MET A 1 186 ? 3.359 -11.640 9.603 1.00 74.31 186 MET A CA 1
ATOM 1411 C C . MET A 1 186 ? 2.656 -11.668 10.967 1.00 74.31 186 MET A C 1
ATOM 1413 O O . MET A 1 186 ? 2.135 -12.684 11.428 1.00 74.31 186 MET A O 1
ATOM 1417 N N . TYR A 1 187 ? 2.659 -10.508 11.631 1.00 77.19 187 TYR A N 1
ATOM 1418 C CA . TYR A 1 187 ? 2.067 -10.324 12.959 1.00 77.19 187 TYR A CA 1
ATOM 1419 C C . TYR A 1 187 ? 2.611 -11.293 14.016 1.00 77.19 187 TYR A C 1
ATOM 1421 O O . TYR A 1 187 ? 1.850 -11.849 14.805 1.00 77.19 187 TYR A O 1
ATOM 1429 N N . GLN A 1 188 ? 3.939 -11.456 14.054 1.00 76.56 188 GLN A N 1
ATOM 1430 C CA . GLN A 1 188 ? 4.634 -12.324 15.016 1.00 76.56 188 GLN A CA 1
ATOM 1431 C C . GLN A 1 188 ? 4.235 -13.803 14.854 1.00 76.56 188 GLN A C 1
ATOM 1433 O O . GLN A 1 188 ? 4.025 -14.501 15.843 1.00 76.56 188 GLN A O 1
ATOM 1438 N N . GLY A 1 189 ? 4.074 -14.265 13.609 1.00 75.50 189 GLY A N 1
ATOM 1439 C CA . GLY A 1 189 ? 3.704 -15.652 13.307 1.00 75.50 189 GLY A CA 1
ATOM 1440 C C . GLY A 1 189 ? 2.225 -15.990 13.519 1.00 75.50 189 GLY A C 1
ATOM 1441 O O . GLY A 1 189 ? 1.855 -17.159 13.472 1.00 75.50 189 GLY A O 1
ATOM 1442 N N . ARG A 1 190 ? 1.366 -14.993 13.773 1.00 74.94 190 ARG A N 1
ATOM 1443 C CA . ARG A 1 190 ? -0.086 -15.202 13.934 1.00 74.94 190 ARG A CA 1
ATOM 1444 C C . ARG A 1 190 ? -0.823 -15.311 12.601 1.00 74.94 190 ARG A C 1
ATOM 1446 O O . ARG A 1 190 ? -2.000 -15.657 12.597 1.00 74.94 190 ARG A O 1
ATOM 1453 N N . GLY A 1 191 ? -0.144 -15.008 11.498 1.00 78.62 191 GLY A N 1
ATOM 1454 C CA . GLY A 1 191 ? -0.722 -15.004 10.166 1.00 78.62 191 GLY A CA 1
ATOM 1455 C C . GLY A 1 191 ? -1.614 -13.797 9.890 1.00 78.62 191 GLY A C 1
ATOM 1456 O O . GLY A 1 191 ? -1.811 -12.904 10.725 1.00 78.62 191 GLY A O 1
ATOM 1457 N N . VAL A 1 192 ? -2.150 -13.778 8.674 1.00 82.12 192 VAL A N 1
ATOM 1458 C CA . VAL A 1 192 ? -3.005 -12.709 8.161 1.00 82.12 192 VAL A CA 1
ATOM 1459 C C . VAL A 1 192 ? -4.378 -13.233 7.771 1.00 82.12 192 VAL A C 1
ATOM 1461 O O . VAL A 1 192 ? -4.533 -14.407 7.443 1.00 82.12 192 VAL A O 1
ATOM 1464 N N . ILE A 1 193 ? -5.341 -12.322 7.719 1.00 81.56 193 ILE A N 1
ATOM 1465 C CA . ILE A 1 193 ? -6.559 -12.470 6.926 1.00 81.56 193 ILE A CA 1
ATOM 1466 C C . ILE A 1 193 ? -6.539 -11.441 5.797 1.00 81.56 193 ILE A C 1
ATOM 1468 O O . ILE A 1 193 ? -6.046 -10.324 5.982 1.00 81.56 193 ILE A O 1
ATOM 1472 N N . ILE A 1 194 ? -7.073 -11.812 4.635 1.00 80.19 194 ILE A N 1
ATOM 1473 C CA . ILE A 1 194 ? -7.331 -10.868 3.546 1.00 80.19 194 ILE A CA 1
ATOM 1474 C C . ILE A 1 194 ? -8.645 -10.165 3.870 1.00 80.19 194 ILE A C 1
ATOM 1476 O O . ILE A 1 194 ? -9.658 -10.822 4.108 1.00 80.19 194 ILE A O 1
ATOM 1480 N N . LEU A 1 195 ? -8.628 -8.834 3.913 1.00 77.62 195 LEU A N 1
ATOM 1481 C CA . LEU A 1 195 ? -9.857 -8.077 4.107 1.00 77.62 195 LEU A CA 1
ATOM 1482 C C . LEU A 1 195 ? -10.636 -8.063 2.783 1.00 77.62 195 LEU A C 1
ATOM 1484 O O . LEU A 1 195 ? -10.054 -7.721 1.751 1.00 77.62 195 LEU A O 1
ATOM 1488 N N . PRO A 1 196 ? -11.929 -8.431 2.784 1.00 68.38 196 PRO A N 1
ATOM 1489 C CA . PRO A 1 196 ? -12.742 -8.381 1.575 1.00 68.38 196 PRO A CA 1
ATOM 1490 C C . PRO A 1 196 ? -12.889 -6.933 1.103 1.00 68.38 196 PRO A C 1
ATOM 1492 O O . PRO A 1 196 ? -12.911 -6.026 1.924 1.00 68.38 196 PRO A O 1
ATOM 1495 N N . ALA A 1 197 ? -13.077 -6.710 -0.199 1.00 60.22 197 ALA A N 1
ATOM 1496 C CA . ALA A 1 197 ? -13.277 -5.373 -0.777 1.00 60.22 197 ALA A CA 1
ATOM 1497 C C . ALA A 1 197 ? -14.584 -4.667 -0.335 1.00 60.22 197 ALA A C 1
ATOM 1499 O O . ALA A 1 197 ? -14.824 -3.545 -0.757 1.00 60.22 197 ALA A O 1
ATOM 1500 N N . ASN A 1 198 ? -15.400 -5.321 0.505 1.00 56.81 198 ASN A N 1
ATOM 1501 C CA . ASN A 1 198 ? -16.623 -4.805 1.129 1.00 56.81 198 ASN A CA 1
ATOM 1502 C C . ASN A 1 198 ? -16.416 -4.702 2.654 1.00 56.81 198 ASN A C 1
ATOM 1504 O O . ASN A 1 198 ? -17.039 -5.417 3.444 1.00 56.81 198 ASN A O 1
ATOM 1508 N N . ILE A 1 199 ? -15.451 -3.882 3.063 1.00 58.31 199 ILE A N 1
ATOM 1509 C CA . ILE A 1 199 ? -15.043 -3.671 4.460 1.00 58.31 199 ILE A CA 1
ATOM 1510 C C . ILE A 1 199 ? -16.155 -2.958 5.241 1.00 58.31 199 ILE A C 1
ATOM 1512 O O . ILE A 1 199 ? -16.256 -3.136 6.458 1.00 58.31 199 ILE A O 1
ATOM 1516 N N . THR A 1 200 ? -17.018 -2.194 4.559 1.00 43.25 200 THR A N 1
ATOM 1517 C CA . THR A 1 200 ? -18.100 -1.427 5.184 1.00 43.25 200 THR A CA 1
ATOM 1518 C C . THR A 1 200 ? -19.502 -1.879 4.754 1.00 43.25 200 THR A C 1
ATOM 1520 O O . THR A 1 200 ? -20.140 -1.303 3.885 1.00 43.25 200 THR A O 1
ATOM 1523 N N . VAL A 1 201 ? -20.061 -2.874 5.452 1.00 35.03 201 VAL A N 1
ATOM 1524 C CA . VAL A 1 201 ? -21.523 -3.074 5.575 1.00 35.03 201 VAL A CA 1
ATOM 1525 C C . VAL A 1 201 ? -21.784 -3.455 7.044 1.00 35.03 201 VAL A C 1
ATOM 1527 O O . VAL A 1 201 ? -21.102 -4.347 7.553 1.00 35.03 201 VAL A O 1
ATOM 1530 N N . PRO A 1 202 ? -22.665 -2.740 7.779 1.00 34.16 202 PRO A N 1
ATOM 1531 C CA . PRO A 1 202 ? -24.022 -2.425 7.354 1.00 34.16 202 PRO A CA 1
ATOM 1532 C C . PRO A 1 202 ? -24.329 -0.932 7.275 1.00 34.16 202 PRO A C 1
ATOM 1534 O O . PRO A 1 202 ? -24.420 -0.240 8.288 1.00 34.16 202 PRO A O 1
ATOM 1537 N N . THR A 1 203 ? -24.627 -0.465 6.062 1.00 32.44 203 THR A N 1
ATOM 1538 C CA . THR A 1 203 ? -25.574 0.636 5.897 1.00 32.44 203 THR A CA 1
ATOM 1539 C C . THR A 1 203 ? -26.944 0.108 6.303 1.00 32.44 203 THR A C 1
ATOM 1541 O O . THR A 1 203 ? -27.666 -0.493 5.511 1.00 32.44 203 THR A O 1
ATOM 1544 N N . SER A 1 204 ? -27.320 0.343 7.557 1.00 40.12 204 SER A N 1
ATOM 1545 C CA . SER A 1 204 ? -28.720 0.633 7.836 1.00 40.12 204 SER A CA 1
ATOM 1546 C C . SER A 1 204 ? -29.096 1.852 6.991 1.00 40.12 204 SER A C 1
ATOM 1548 O O . SER A 1 204 ? -28.614 2.949 7.264 1.00 40.12 204 SER A O 1
ATOM 1550 N N . GLY A 1 205 ? -29.921 1.654 5.960 1.00 36.56 205 GLY A N 1
ATOM 1551 C CA . GLY A 1 205 ? -30.580 2.749 5.244 1.00 36.56 205 GLY A CA 1
ATOM 1552 C C . GLY A 1 205 ? -30.284 2.861 3.749 1.00 36.56 205 GLY A C 1
ATOM 1553 O O . GLY A 1 205 ? -29.692 3.838 3.309 1.00 36.56 205 GLY A O 1
ATOM 1554 N N . ALA A 1 206 ? -30.783 1.908 2.965 1.00 39.59 206 ALA A N 1
ATOM 1555 C CA . ALA A 1 206 ? -31.382 2.179 1.657 1.00 39.59 206 ALA A CA 1
ATOM 1556 C C . ALA A 1 206 ? -32.332 1.011 1.351 1.00 39.59 206 ALA A C 1
ATOM 1558 O O . ALA A 1 206 ? -31.878 -0.112 1.162 1.00 39.59 206 ALA A O 1
ATOM 1559 N N . ASN A 1 207 ? -33.639 1.289 1.359 1.00 37.94 207 ASN A N 1
ATOM 1560 C CA . ASN A 1 207 ? -34.782 0.364 1.254 1.00 37.94 207 ASN A CA 1
ATOM 1561 C C . ASN A 1 207 ? -35.287 -0.230 2.579 1.00 37.94 207 ASN A C 1
ATOM 1563 O O . ASN A 1 207 ? -35.282 -1.437 2.793 1.00 37.94 207 ASN A O 1
ATOM 1567 N N . ALA A 1 208 ? -35.831 0.626 3.439 1.00 35.59 208 ALA A N 1
ATOM 1568 C CA . ALA A 1 208 ? -36.977 0.249 4.259 1.00 35.59 208 ALA A CA 1
ATOM 1569 C C . ALA A 1 208 ? -37.898 1.463 4.346 1.00 35.59 208 ALA A C 1
ATOM 1571 O O . ALA A 1 208 ? -37.441 2.582 4.573 1.00 35.59 208 ALA A O 1
ATOM 1572 N N . ALA A 1 209 ? -39.174 1.218 4.073 1.00 36.16 209 ALA A N 1
ATOM 1573 C CA . ALA A 1 209 ? -40.251 2.181 4.139 1.00 36.16 209 ALA A CA 1
ATOM 1574 C C . ALA A 1 209 ? -40.203 3.000 5.437 1.00 36.16 209 ALA A C 1
ATOM 1576 O O . ALA A 1 209 ? -39.805 2.509 6.495 1.00 36.16 209 ALA A O 1
ATOM 1577 N N . THR A 1 210 ? -40.637 4.250 5.327 1.00 36.62 210 THR A N 1
ATOM 1578 C CA . THR A 1 210 ? -41.088 5.088 6.437 1.00 36.62 210 THR A CA 1
ATOM 1579 C C . THR A 1 210 ? -41.763 4.238 7.524 1.00 36.62 210 THR A C 1
ATOM 1581 O O . THR A 1 210 ? -42.715 3.519 7.208 1.00 36.62 210 THR A O 1
ATOM 1584 N N . PRO A 1 211 ? -41.320 4.289 8.795 1.00 52.66 211 PRO A N 1
ATOM 1585 C CA . PRO A 1 211 ? -42.131 3.738 9.870 1.00 52.66 211 PRO A CA 1
ATOM 1586 C C . PRO A 1 211 ? -43.437 4.551 9.947 1.00 52.66 211 PRO A C 1
ATOM 1588 O O . PRO A 1 211 ? -43.405 5.764 9.708 1.00 52.66 211 PRO A O 1
ATOM 1591 N N . PRO A 1 212 ? -44.589 3.923 10.235 1.00 50.34 212 PRO A N 1
ATOM 1592 C CA . PRO A 1 212 ? -45.839 4.658 10.370 1.00 50.34 212 PRO A CA 1
ATOM 1593 C C . PRO A 1 212 ? -45.724 5.678 11.510 1.00 50.34 212 PRO A C 1
ATOM 1595 O O . PRO A 1 212 ? -45.206 5.367 12.584 1.00 50.34 212 PRO A O 1
ATOM 1598 N N . SER A 1 213 ? -46.204 6.897 11.257 1.00 47.53 213 SER A N 1
ATOM 1599 C CA . SER A 1 213 ? -46.393 7.913 12.292 1.00 47.53 213 SER A CA 1
ATOM 1600 C C . SER A 1 213 ? -47.434 7.409 13.291 1.00 47.53 213 SER A C 1
ATOM 1602 O O . SER A 1 213 ? -48.535 7.036 12.888 1.00 47.53 213 SER A O 1
ATOM 1604 N N . TYR A 1 214 ? -47.084 7.375 14.575 1.00 54.91 214 TYR A N 1
ATOM 1605 C CA . TYR A 1 214 ? -47.988 6.992 15.660 1.00 54.91 214 TYR A CA 1
ATOM 1606 C C . TYR A 1 214 ? -48.230 8.212 16.553 1.00 54.91 214 TYR A C 1
ATOM 1608 O O . TYR A 1 214 ? -47.777 8.269 17.692 1.00 54.91 214 TYR A O 1
ATOM 1616 N N . ASP A 1 215 ? -48.911 9.210 15.990 1.00 51.38 215 ASP A N 1
ATOM 1617 C CA . ASP A 1 215 ? -49.258 10.476 16.656 1.00 51.38 215 ASP A CA 1
ATOM 1618 C C . ASP A 1 215 ? -50.665 10.465 17.288 1.00 51.38 215 ASP A C 1
ATOM 1620 O O . ASP A 1 215 ? -51.233 11.511 17.586 1.00 51.38 215 ASP A O 1
ATOM 1624 N N . GLU A 1 216 ? -51.247 9.290 17.550 1.00 53.75 216 GLU A N 1
ATOM 1625 C CA . GLU A 1 216 ? -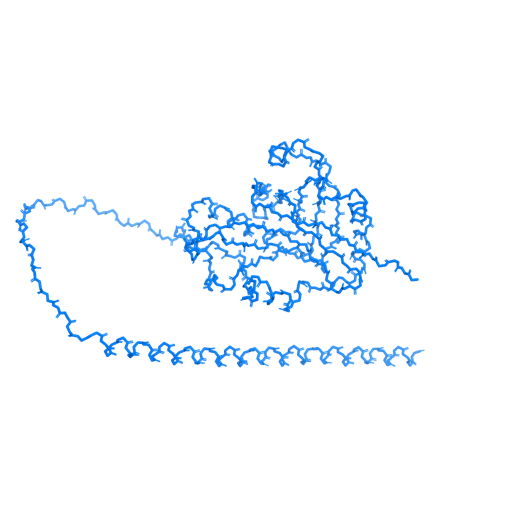52.591 9.190 18.136 1.00 53.75 216 GLU A CA 1
ATOM 1626 C C . GLU A 1 216 ? -52.686 8.135 19.241 1.00 53.75 216 GLU A C 1
ATOM 1628 O O . GLU A 1 216 ? -53.343 7.119 19.073 1.00 53.75 216 GLU A O 1
ATOM 1633 N N . LEU A 1 217 ? -52.068 8.380 20.401 1.00 42.91 217 LEU A N 1
ATOM 1634 C CA . LEU A 1 217 ? -52.580 7.896 21.697 1.00 42.91 217 LEU A CA 1
ATOM 1635 C C . LEU A 1 217 ? -52.164 8.862 22.819 1.00 42.91 217 LEU A C 1
ATOM 1637 O O . LEU A 1 217 ? -51.417 8.523 23.735 1.00 42.91 217 LEU A O 1
ATOM 1641 N N . ALA A 1 218 ? -52.682 10.087 22.763 1.00 42.78 218 ALA A N 1
ATOM 1642 C CA . ALA A 1 218 ? -52.834 10.896 23.964 1.00 42.78 218 ALA A CA 1
ATOM 1643 C C . ALA A 1 218 ? -54.075 10.405 24.723 1.00 42.78 218 ALA A C 1
ATOM 1645 O O . ALA A 1 218 ? -55.185 10.849 24.450 1.00 42.78 218 ALA A O 1
ATOM 1646 N N . LEU A 1 219 ? -53.893 9.502 25.688 1.00 40.53 219 LEU A N 1
ATOM 1647 C CA . LEU A 1 219 ? -54.835 9.342 26.795 1.00 40.53 219 LEU A CA 1
ATOM 1648 C C . LEU A 1 219 ? -54.054 9.240 28.106 1.00 40.53 219 LEU A C 1
ATOM 1650 O O . LEU A 1 219 ? -53.332 8.282 28.373 1.00 40.53 219 LEU A O 1
ATOM 1654 N N . SER A 1 220 ? -54.199 10.295 28.899 1.00 45.88 220 SER A N 1
ATOM 1655 C CA . SER A 1 220 ? -53.709 10.465 30.259 1.00 45.88 220 SER A CA 1
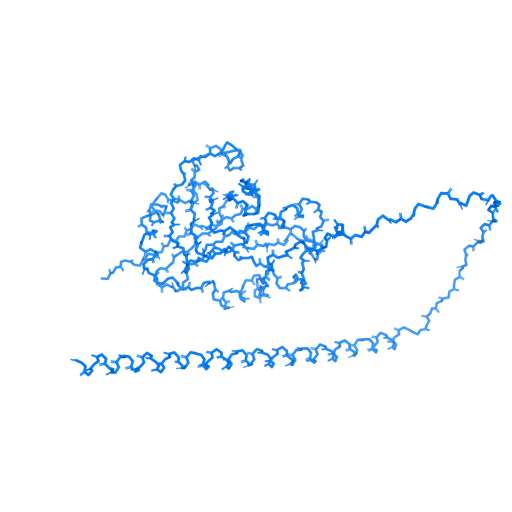ATOM 1656 C C . SER A 1 220 ? -54.082 9.301 31.181 1.00 45.88 220 SER A C 1
ATOM 1658 O O . SER A 1 220 ? -55.256 8.960 31.303 1.00 45.88 220 SER A O 1
ATOM 1660 N N . ALA A 1 221 ? -53.110 8.797 31.943 1.00 45.41 221 ALA A N 1
ATOM 1661 C CA . ALA A 1 221 ? -53.348 8.183 33.250 1.00 45.41 221 ALA A CA 1
ATOM 1662 C C . ALA A 1 221 ? -52.100 8.355 34.147 1.00 45.41 221 ALA A C 1
ATOM 1664 O O . ALA A 1 221 ? -50.977 8.253 33.648 1.00 45.41 221 ALA A O 1
ATOM 1665 N N . PRO A 1 222 ? -52.263 8.666 35.447 1.00 47.47 222 PRO A N 1
ATOM 1666 C CA . PRO A 1 222 ? -51.163 9.052 36.329 1.00 47.47 222 PRO A CA 1
ATOM 1667 C C . PRO A 1 222 ? -50.272 7.865 36.720 1.00 47.47 222 PRO A C 1
ATOM 1669 O O . PRO A 1 222 ? -50.741 6.749 36.939 1.00 47.47 222 PRO A O 1
ATOM 1672 N N . SER A 1 223 ? -48.973 8.135 36.851 1.00 45.28 223 SER A N 1
ATOM 1673 C CA . SER A 1 223 ? -47.941 7.179 37.262 1.00 45.28 223 SER A CA 1
ATOM 1674 C C . SER A 1 223 ? -48.214 6.585 38.658 1.00 45.28 223 SER A C 1
ATOM 1676 O O . SER A 1 223 ? -48.307 7.353 39.619 1.00 45.28 223 SER A O 1
ATOM 1678 N N . PRO A 1 224 ? -48.269 5.248 38.831 1.00 55.75 224 PRO A N 1
ATOM 1679 C CA . PRO A 1 224 ? -48.293 4.632 40.157 1.00 55.75 224 PRO A CA 1
ATOM 1680 C C . PRO A 1 224 ? -46.888 4.618 40.812 1.00 55.75 224 PRO A C 1
ATOM 1682 O O . PRO A 1 224 ? -45.874 4.678 40.107 1.00 55.75 224 PRO A O 1
ATOM 1685 N N . PRO A 1 225 ? -46.792 4.560 42.158 1.00 49.97 225 PRO A N 1
ATOM 1686 C CA . PRO A 1 225 ? -45.535 4.746 42.886 1.00 49.97 225 PRO A CA 1
ATOM 1687 C C . PRO A 1 225 ? -44.569 3.555 42.770 1.00 49.97 225 PRO A C 1
ATOM 1689 O O . PRO A 1 225 ? -44.974 2.397 42.687 1.00 49.97 225 PRO A O 1
ATOM 1692 N N . ARG A 1 226 ? -43.261 3.859 42.811 1.00 51.09 226 ARG A N 1
ATOM 1693 C CA . ARG A 1 226 ? -42.150 2.886 42.772 1.00 51.09 226 ARG A CA 1
ATOM 1694 C C . ARG A 1 226 ? -42.185 1.911 43.960 1.00 51.09 226 ARG A C 1
ATOM 1696 O O . ARG A 1 226 ? -42.229 2.381 45.097 1.00 51.09 226 ARG A O 1
ATOM 1703 N N . PRO A 1 227 ? -42.020 0.594 43.739 1.00 52.31 227 PRO A N 1
ATOM 1704 C CA . PRO A 1 227 ? -41.715 -0.345 44.813 1.00 52.31 227 PRO A CA 1
ATOM 1705 C C . PRO A 1 227 ? -40.215 -0.321 45.203 1.00 52.31 227 PRO A C 1
ATOM 1707 O O . PRO A 1 227 ? -39.366 0.040 44.380 1.00 52.31 227 PRO A O 1
ATOM 1710 N N . PRO A 1 228 ? -39.873 -0.681 46.459 1.00 52.25 228 PRO A N 1
ATOM 1711 C CA . PRO A 1 228 ? -38.516 -0.603 47.009 1.00 52.25 228 PRO A CA 1
ATOM 1712 C C . PRO A 1 228 ? -37.584 -1.730 46.512 1.00 52.25 228 PRO A C 1
ATOM 1714 O O . PRO A 1 228 ? -38.053 -2.744 45.991 1.00 52.25 228 PRO A O 1
ATOM 1717 N N . PRO A 1 229 ? -36.252 -1.587 46.682 1.00 41.84 229 PRO A N 1
ATOM 1718 C CA . PRO A 1 229 ? -35.272 -2.539 46.162 1.00 41.84 229 PRO A CA 1
ATOM 1719 C C . PRO A 1 229 ? -35.284 -3.866 46.938 1.00 41.84 229 PRO A C 1
ATOM 1721 O O . PRO A 1 229 ? -34.974 -3.909 48.130 1.00 41.84 229 PRO A O 1
ATOM 1724 N N . SER A 1 230 ? -35.586 -4.972 46.251 1.00 39.75 230 SER A N 1
ATOM 1725 C CA . SER A 1 230 ? -35.518 -6.318 46.827 1.00 39.75 230 SER A CA 1
ATOM 1726 C C . SER A 1 230 ? -34.073 -6.820 46.912 1.00 39.75 230 SER A C 1
ATOM 1728 O O . SER A 1 230 ? -33.389 -6.981 45.899 1.00 39.75 230 SER A O 1
ATOM 1730 N N . LYS A 1 231 ? -33.628 -7.124 48.134 1.00 44.03 231 LYS A N 1
ATOM 1731 C CA . LYS A 1 231 ? -32.456 -7.962 48.407 1.00 44.03 231 LYS A CA 1
ATOM 1732 C C . LYS A 1 231 ? -32.749 -9.433 48.070 1.00 44.03 231 LYS A C 1
ATOM 1734 O O . LYS A 1 231 ? -33.849 -9.912 48.308 1.00 44.03 231 LYS A O 1
ATOM 1739 N N . GLN A 1 232 ? -31.682 -10.125 47.657 1.00 42.41 232 GLN A N 1
ATOM 1740 C CA . GLN A 1 232 ? -31.472 -11.581 47.621 1.00 42.41 232 GLN A CA 1
ATOM 1741 C C . GLN A 1 232 ? -32.273 -12.423 46.611 1.00 42.41 232 GLN A C 1
ATOM 1743 O O . GLN A 1 232 ? -33.447 -12.707 46.797 1.00 42.41 232 GLN A O 1
ATOM 1748 N N . ARG A 1 233 ? -31.530 -13.046 45.685 1.00 39.00 233 ARG A N 1
ATOM 1749 C CA . ARG A 1 233 ? -31.360 -14.511 45.679 1.00 39.00 233 ARG A CA 1
ATOM 1750 C C . ARG A 1 233 ? -29.996 -14.877 45.084 1.00 39.00 233 ARG A C 1
ATOM 1752 O O . ARG A 1 233 ? -29.678 -14.539 43.950 1.00 39.00 233 ARG A O 1
ATOM 1759 N N . ARG A 1 234 ? -29.170 -15.523 45.909 1.00 48.62 234 ARG A N 1
ATOM 1760 C CA . ARG A 1 234 ? -27.902 -16.159 45.542 1.00 48.62 234 ARG A CA 1
ATOM 1761 C C . ARG A 1 234 ? -28.271 -17.411 44.744 1.00 48.62 234 ARG A C 1
ATOM 1763 O O . ARG A 1 234 ? -28.789 -18.356 45.323 1.00 48.62 234 ARG A O 1
ATOM 1770 N N . GLY A 1 235 ? -28.104 -17.361 43.424 1.00 43.72 235 GLY A N 1
ATOM 1771 C CA . GLY A 1 235 ? -28.303 -18.510 42.544 1.00 43.72 235 GLY A CA 1
ATOM 1772 C C . GLY A 1 235 ? -27.133 -19.477 42.679 1.00 43.72 235 GLY A C 1
ATOM 1773 O O . GLY A 1 235 ? -26.096 -19.291 42.042 1.00 43.72 235 GLY A O 1
ATOM 1774 N N . GLU A 1 236 ? -27.290 -20.468 43.550 1.00 52.00 236 GLU A N 1
ATOM 1775 C CA . GLU A 1 236 ? -26.585 -21.740 43.441 1.00 52.00 236 GLU A CA 1
ATOM 1776 C C . GLU A 1 236 ? -27.183 -22.501 42.250 1.00 52.00 236 GLU A C 1
ATOM 1778 O O . GLU A 1 236 ? -28.389 -22.717 42.215 1.00 52.00 236 GLU A O 1
ATOM 1783 N N . ASP A 1 237 ? -26.315 -22.800 41.276 1.00 54.38 237 ASP A N 1
ATOM 1784 C CA . ASP A 1 237 ? -26.411 -23.792 40.181 1.00 54.38 237 ASP A CA 1
ATOM 1785 C C . ASP A 1 237 ? -25.988 -23.220 38.808 1.00 54.38 237 ASP A C 1
ATOM 1787 O O . ASP A 1 237 ? -26.738 -23.162 37.841 1.00 54.38 237 ASP A O 1
ATOM 1791 N N . ASN A 1 238 ? -24.748 -22.719 38.733 1.00 59.03 238 ASN A N 1
ATOM 1792 C CA . ASN A 1 238 ? -24.153 -22.139 37.515 1.00 59.03 238 ASN A CA 1
ATOM 1793 C C . ASN A 1 238 ? -22.914 -22.910 37.018 1.00 59.03 238 ASN A C 1
ATOM 1795 O O . ASN A 1 238 ? -22.259 -22.486 36.063 1.00 59.03 238 ASN A O 1
ATOM 1799 N N . GLY A 1 239 ? -22.557 -24.014 37.682 1.00 55.22 239 GLY A N 1
ATOM 1800 C CA . GLY A 1 239 ? -21.399 -24.838 37.324 1.00 55.22 239 GLY A CA 1
ATOM 1801 C C . GLY A 1 239 ? -21.708 -25.775 36.163 1.00 55.22 239 GLY A C 1
ATOM 1802 O O . GLY A 1 239 ? -20.965 -25.808 35.184 1.00 55.22 239 GLY A O 1
ATOM 1803 N N . HIS A 1 240 ? -22.849 -26.463 36.235 1.00 56.81 240 HIS A N 1
ATOM 1804 C CA . HIS A 1 240 ? -23.214 -27.493 35.269 1.00 56.81 240 HIS A CA 1
ATOM 1805 C C . HIS A 1 240 ? -23.549 -26.901 33.896 1.00 56.81 240 HIS A C 1
ATOM 1807 O O . HIS A 1 240 ? -23.005 -27.334 32.885 1.00 56.81 240 HIS A O 1
ATOM 1813 N N . THR A 1 241 ? -24.323 -25.813 33.864 1.00 57.62 241 THR A N 1
ATOM 1814 C CA . THR A 1 241 ? -24.663 -25.083 32.633 1.00 57.62 241 THR A CA 1
ATOM 1815 C C . THR A 1 241 ? -23.427 -24.494 31.951 1.00 57.62 241 THR A C 1
ATOM 1817 O O . THR A 1 241 ? -23.311 -24.538 30.729 1.00 57.62 241 THR A O 1
ATOM 1820 N N . ARG A 1 242 ? -22.454 -23.988 32.725 1.00 61.72 242 ARG A N 1
ATOM 1821 C CA . ARG A 1 242 ? -21.175 -23.517 32.172 1.00 61.72 242 ARG A CA 1
ATOM 1822 C C . ARG A 1 242 ? -20.371 -24.656 31.561 1.00 61.72 242 ARG A C 1
ATOM 1824 O O . ARG A 1 242 ? -19.848 -24.484 30.465 1.00 61.72 242 ARG A O 1
ATOM 1831 N N . GLN A 1 243 ? -20.282 -25.797 32.238 1.00 64.75 243 GLN A N 1
ATOM 1832 C CA . GLN A 1 243 ? -19.562 -26.967 31.730 1.00 64.75 243 GLN A CA 1
ATOM 1833 C C . GLN A 1 243 ? -20.178 -27.478 30.425 1.00 64.75 243 GLN A C 1
ATOM 1835 O O . GLN A 1 243 ? -19.467 -27.623 29.438 1.00 64.75 243 GLN A O 1
ATOM 1840 N N . LEU A 1 244 ? -21.506 -27.593 30.374 1.00 69.19 244 LEU A N 1
ATOM 1841 C CA . LEU A 1 244 ? -22.249 -28.047 29.196 1.00 69.19 244 LEU A CA 1
ATOM 1842 C C . LEU A 1 244 ? -22.045 -27.126 27.981 1.00 69.19 244 LEU A C 1
ATOM 1844 O O . LEU A 1 244 ? -21.805 -27.595 26.869 1.00 69.19 244 LEU A O 1
ATOM 1848 N N . VAL A 1 245 ? -22.055 -25.805 28.198 1.00 65.88 245 VAL A N 1
ATOM 1849 C CA . VAL A 1 245 ? -21.751 -24.815 27.149 1.00 65.88 245 VAL A CA 1
ATOM 1850 C C . VAL A 1 245 ? -20.296 -24.922 26.684 1.00 65.88 245 VAL A C 1
ATOM 1852 O O . VAL A 1 245 ? -20.016 -24.783 25.494 1.00 65.88 245 VAL A O 1
ATOM 1855 N N . THR A 1 246 ? -19.362 -25.196 27.597 1.00 68.25 246 THR A N 1
ATOM 1856 C CA . THR A 1 246 ? -17.935 -25.329 27.263 1.00 68.25 246 THR A CA 1
ATOM 1857 C C . THR A 1 246 ? -17.676 -26.600 26.451 1.00 68.25 246 THR A C 1
ATOM 1859 O O . THR A 1 246 ? -16.956 -26.555 25.451 1.00 68.25 246 THR A O 1
ATOM 1862 N N . ASP A 1 247 ? -18.318 -27.709 26.812 1.00 74.75 247 ASP A N 1
ATOM 1863 C CA . ASP A 1 247 ? -18.211 -28.983 26.100 1.00 74.75 247 ASP A CA 1
ATOM 1864 C C . ASP A 1 247 ? -18.832 -28.898 24.700 1.00 74.75 247 ASP A C 1
ATOM 1866 O O . ASP A 1 247 ? -18.223 -29.345 23.723 1.00 74.75 247 ASP A O 1
ATOM 1870 N N . MET A 1 248 ? -19.984 -28.231 24.562 1.00 67.31 248 MET A N 1
ATOM 1871 C CA . MET A 1 248 ? -20.588 -27.953 23.255 1.00 67.31 248 MET A CA 1
ATOM 1872 C C . MET A 1 248 ? -19.671 -27.120 22.354 1.00 67.31 248 MET A C 1
ATOM 1874 O O . MET A 1 248 ? -19.455 -27.477 21.195 1.00 67.31 248 MET A O 1
ATOM 1878 N N . LEU A 1 249 ? -19.085 -26.044 22.888 1.00 65.62 249 LEU A N 1
ATOM 1879 C CA . LEU A 1 249 ? -18.200 -25.162 22.124 1.00 65.62 249 LEU A CA 1
ATOM 1880 C C . LEU A 1 249 ? -16.921 -25.885 21.673 1.00 65.62 249 LEU A C 1
ATOM 1882 O O . LEU A 1 249 ? -16.391 -25.635 20.589 1.00 65.62 249 LEU A O 1
ATOM 1886 N N . THR A 1 250 ? -16.422 -26.795 22.510 1.00 73.31 250 THR A N 1
ATOM 1887 C CA . THR A 1 250 ? -15.230 -27.597 22.216 1.00 73.31 250 THR A CA 1
ATOM 1888 C C . THR A 1 250 ? -15.518 -28.609 21.108 1.00 73.31 250 THR A C 1
ATOM 1890 O O . THR A 1 250 ? -14.704 -28.770 20.195 1.00 73.31 250 THR A O 1
ATOM 1893 N N . ARG A 1 251 ? -16.707 -29.226 21.127 1.00 75.31 251 ARG A N 1
ATOM 1894 C CA . ARG A 1 251 ? -17.158 -30.161 20.090 1.00 75.31 251 ARG A CA 1
ATOM 1895 C C . ARG A 1 251 ? -17.345 -29.476 18.737 1.00 75.31 251 ARG A C 1
ATOM 1897 O O . ARG A 1 251 ? -16.834 -29.980 17.740 1.00 75.31 251 ARG A O 1
ATOM 1904 N N . GLU A 1 252 ? -18.004 -28.319 18.693 1.00 68.81 252 GLU A N 1
ATOM 1905 C CA . GLU A 1 252 ? -18.166 -27.573 17.436 1.00 68.81 252 GLU A CA 1
ATOM 1906 C C . GLU A 1 252 ? -16.831 -27.083 16.871 1.00 68.81 252 GLU A C 1
ATOM 1908 O O . GLU A 1 252 ? -16.596 -27.189 15.667 1.00 68.81 252 GLU A O 1
ATOM 1913 N N . LYS A 1 253 ? -15.905 -26.627 17.727 1.00 61.94 253 LYS A N 1
ATOM 1914 C CA . LYS A 1 253 ? -14.549 -26.257 17.293 1.00 61.94 253 LYS A CA 1
ATOM 1915 C C . LYS A 1 253 ? -13.789 -27.417 16.652 1.00 61.94 253 LYS A C 1
ATOM 1917 O O . LYS A 1 253 ? -13.033 -27.176 15.712 1.00 61.94 253 LYS A O 1
ATOM 1922 N N . GLY A 1 254 ? -13.960 -28.641 17.153 1.00 64.31 254 GLY A N 1
ATOM 1923 C CA . GLY A 1 254 ? -13.363 -29.840 16.559 1.00 64.31 254 GLY A CA 1
ATOM 1924 C C . GLY A 1 254 ? -13.902 -30.100 15.154 1.00 64.31 254 GLY A C 1
ATOM 1925 O O . GLY A 1 254 ? -13.130 -30.184 14.205 1.00 64.31 254 GLY A O 1
ATOM 1926 N N . VAL A 1 255 ? -15.230 -30.096 15.006 1.00 69.62 255 VAL A N 1
ATOM 1927 C CA . VAL A 1 255 ? -15.902 -30.306 13.712 1.00 69.62 255 VAL A CA 1
ATOM 1928 C C . VAL A 1 255 ? -15.497 -29.245 12.686 1.00 69.62 255 VAL A C 1
ATOM 1930 O O . VAL A 1 255 ? -15.235 -29.572 11.529 1.00 69.62 255 VAL A O 1
ATOM 1933 N N . LEU A 1 256 ? -15.404 -27.977 13.099 1.00 53.06 256 LEU A N 1
ATOM 1934 C CA . LEU A 1 256 ? -14.996 -26.892 12.209 1.00 53.06 256 LEU A CA 1
ATOM 1935 C C . LEU A 1 256 ? -13.527 -27.030 11.786 1.00 53.06 256 LEU A C 1
ATOM 1937 O O . LEU A 1 256 ? -13.208 -26.840 10.615 1.00 53.06 256 LEU A O 1
ATOM 1941 N N . ARG A 1 257 ? -12.641 -27.416 12.714 1.00 59.91 257 ARG A N 1
ATOM 1942 C CA . ARG A 1 257 ? -11.224 -27.668 12.420 1.00 59.91 257 ARG A CA 1
ATOM 1943 C C . ARG A 1 257 ? -11.054 -28.812 11.423 1.00 59.91 257 ARG A C 1
ATOM 1945 O O . ARG A 1 257 ? -10.280 -28.666 10.482 1.00 59.91 257 ARG A O 1
ATOM 1952 N N . ASP A 1 258 ? -11.797 -29.901 11.591 1.00 67.19 258 ASP A N 1
ATOM 1953 C CA . ASP A 1 258 ? -11.742 -31.051 10.686 1.00 67.19 258 ASP A CA 1
ATOM 1954 C C . ASP A 1 258 ? -12.302 -30.707 9.301 1.00 67.19 258 ASP A C 1
ATOM 1956 O O . ASP A 1 258 ? -11.755 -31.133 8.283 1.00 67.19 258 ASP A O 1
ATOM 1960 N N . LYS A 1 259 ? -13.353 -29.880 9.240 1.00 62.50 259 LYS A N 1
ATOM 1961 C CA . LYS A 1 259 ? -13.922 -29.405 7.974 1.00 62.50 259 LYS A CA 1
ATOM 1962 C C . LYS A 1 259 ? -12.957 -28.480 7.225 1.00 62.50 259 LYS A C 1
ATOM 1964 O O . LYS A 1 259 ? -12.744 -28.688 6.036 1.00 62.50 259 LYS A O 1
ATOM 1969 N N . ILE A 1 260 ? -12.315 -27.544 7.930 1.00 52.25 260 ILE A N 1
ATOM 1970 C CA . ILE A 1 260 ? -11.278 -26.661 7.369 1.00 52.25 260 ILE A CA 1
ATOM 1971 C C . ILE A 1 260 ? -10.075 -27.480 6.895 1.00 52.25 260 ILE A C 1
ATOM 1973 O O . ILE A 1 260 ? -9.583 -27.264 5.793 1.00 52.25 260 ILE A O 1
ATOM 1977 N N . ALA A 1 261 ? -9.612 -28.454 7.685 1.00 61.75 261 ALA A N 1
ATOM 1978 C CA . ALA A 1 261 ? -8.512 -29.326 7.280 1.00 61.75 261 ALA A CA 1
ATOM 1979 C C . ALA A 1 261 ? -8.859 -30.105 6.002 1.00 61.75 261 ALA A C 1
ATOM 1981 O O . ALA A 1 261 ? -8.034 -30.203 5.097 1.00 61.75 261 ALA A O 1
ATOM 1982 N N . LYS A 1 262 ? -10.094 -30.610 5.901 1.00 66.94 262 LYS A N 1
ATOM 1983 C CA . LYS A 1 262 ? -10.576 -31.358 4.736 1.00 66.94 262 LYS A CA 1
ATOM 1984 C C . LYS A 1 262 ? -10.731 -30.485 3.486 1.00 66.94 262 LYS A C 1
ATOM 1986 O O . LYS A 1 262 ? -10.400 -30.954 2.401 1.00 66.94 262 LYS A O 1
ATOM 1991 N N . GLU A 1 263 ? -11.189 -29.241 3.624 1.00 54.00 263 GLU A N 1
ATOM 1992 C CA . GLU A 1 263 ? -11.230 -28.278 2.512 1.00 54.00 263 GLU A CA 1
ATOM 1993 C C . GLU A 1 263 ? -9.825 -27.863 2.068 1.00 54.00 263 GLU A C 1
ATOM 1995 O O . GLU A 1 263 ? -9.537 -27.909 0.879 1.00 54.00 263 GLU A O 1
ATOM 2000 N N . LEU A 1 264 ? -8.906 -27.589 3.000 1.00 52.03 264 LEU A N 1
ATOM 2001 C CA . LEU A 1 264 ? -7.515 -27.265 2.666 1.00 52.03 264 LEU A CA 1
ATOM 2002 C C . LEU A 1 264 ? -6.805 -28.419 1.944 1.00 52.03 264 LEU A C 1
ATOM 2004 O O . LEU A 1 264 ? -6.098 -28.185 0.970 1.00 52.03 264 LEU A O 1
ATOM 2008 N N . LEU A 1 265 ? -7.024 -29.664 2.377 1.00 59.88 265 LEU A N 1
ATOM 2009 C CA . LEU A 1 265 ? -6.529 -30.863 1.686 1.00 59.88 265 LEU A CA 1
ATOM 2010 C C . LEU A 1 265 ? -7.152 -31.025 0.288 1.00 59.88 265 LEU A C 1
ATOM 2012 O O . LEU A 1 265 ? -6.488 -31.506 -0.629 1.00 59.88 265 LEU A O 1
ATOM 2016 N N . SER A 1 266 ? -8.417 -30.630 0.119 1.00 57.97 266 SER A N 1
ATOM 2017 C CA . SER A 1 266 ? -9.111 -30.653 -1.173 1.00 57.97 266 SER A CA 1
ATOM 2018 C C . SER A 1 266 ? -8.560 -29.599 -2.135 1.00 57.97 266 SER A C 1
ATOM 2020 O O . SER A 1 266 ? -8.339 -29.903 -3.308 1.00 57.97 266 SER A O 1
ATOM 2022 N N . ASP A 1 267 ? -8.293 -28.391 -1.646 1.00 55.50 267 ASP A N 1
ATOM 2023 C CA . ASP A 1 267 ? -7.723 -27.305 -2.441 1.00 55.50 267 ASP A CA 1
ATOM 2024 C C . ASP A 1 267 ? -6.288 -27.622 -2.862 1.00 55.50 267 ASP A C 1
ATOM 2026 O O . ASP A 1 267 ? -5.945 -27.468 -4.032 1.00 55.50 267 ASP A O 1
ATOM 2030 N N . ASP A 1 268 ? -5.466 -28.162 -1.959 1.00 58.78 268 ASP A N 1
ATOM 2031 C CA . ASP A 1 268 ? -4.094 -28.568 -2.284 1.00 58.78 268 ASP A CA 1
ATOM 2032 C C . ASP A 1 268 ? -4.086 -29.695 -3.332 1.00 58.78 268 ASP A C 1
ATOM 2034 O O . ASP A 1 268 ? -3.314 -29.680 -4.293 1.00 58.78 268 ASP A O 1
ATOM 2038 N N . ALA A 1 269 ? -5.013 -30.653 -3.223 1.00 57.28 269 ALA A N 1
ATOM 2039 C CA . ALA A 1 269 ? -5.187 -31.699 -4.227 1.00 57.28 269 ALA A CA 1
ATOM 2040 C C . ALA A 1 269 ? -5.680 -31.150 -5.579 1.00 57.28 269 ALA A C 1
ATOM 2042 O O . ALA A 1 269 ? -5.307 -31.680 -6.629 1.00 57.28 269 ALA A O 1
ATOM 2043 N N . PHE A 1 270 ? -6.506 -30.102 -5.576 1.00 56.47 270 PHE A N 1
ATOM 2044 C CA . PHE A 1 270 ? -6.957 -29.426 -6.790 1.00 56.47 270 PHE A CA 1
ATOM 2045 C C . PHE A 1 270 ? -5.811 -28.659 -7.463 1.00 56.47 270 PHE A C 1
ATOM 2047 O O . PHE A 1 270 ? -5.567 -28.849 -8.656 1.00 56.47 270 PHE A O 1
ATOM 2054 N N . TYR A 1 271 ? -5.051 -27.866 -6.703 1.00 49.25 271 TYR A N 1
ATOM 2055 C CA . TYR A 1 271 ? -3.895 -27.127 -7.215 1.00 49.25 271 TYR A CA 1
ATOM 2056 C C . TYR A 1 271 ? -2.816 -28.056 -7.770 1.00 49.25 271 TYR A C 1
ATOM 2058 O O . TYR A 1 271 ? -2.305 -27.800 -8.861 1.00 49.25 271 TYR A O 1
ATOM 2066 N N . ASN A 1 272 ? -2.529 -29.170 -7.091 1.00 60.44 272 ASN A N 1
ATOM 2067 C CA . ASN A 1 272 ? -1.579 -30.164 -7.589 1.00 60.44 272 ASN A CA 1
ATOM 2068 C C . ASN A 1 272 ? -2.044 -30.790 -8.914 1.00 60.44 272 ASN A C 1
ATOM 2070 O O . ASN A 1 272 ? -1.248 -30.904 -9.841 1.00 60.44 272 ASN A O 1
ATOM 2074 N N . ARG A 1 273 ? -3.340 -31.096 -9.083 1.00 61.44 273 ARG A N 1
ATOM 2075 C CA . ARG A 1 273 ? -3.863 -31.588 -10.375 1.00 61.44 273 ARG A CA 1
ATOM 2076 C C . ARG A 1 273 ? -3.757 -30.558 -11.496 1.00 61.44 273 ARG A C 1
ATOM 2078 O O . ARG A 1 273 ? -3.454 -30.921 -12.633 1.00 61.44 273 ARG A O 1
ATOM 2085 N N . VAL A 1 274 ? -4.017 -29.286 -11.198 1.00 57.69 274 VAL A N 1
ATOM 2086 C CA . VAL A 1 274 ? -3.905 -28.196 -12.180 1.00 57.69 274 VAL A CA 1
ATOM 2087 C C . VAL A 1 274 ? -2.447 -27.973 -12.584 1.00 57.69 274 VAL A C 1
ATOM 2089 O O . VAL A 1 274 ? -2.174 -27.752 -13.765 1.00 57.69 274 VAL A O 1
ATOM 2092 N N . LEU A 1 275 ? -1.516 -28.057 -11.629 1.00 59.50 275 LEU A N 1
ATOM 2093 C CA . LEU A 1 275 ? -0.079 -27.953 -11.882 1.00 59.50 275 LEU A CA 1
ATOM 2094 C C . LEU A 1 275 ? 0.433 -29.123 -12.722 1.00 59.50 275 LEU A C 1
ATOM 2096 O O . LEU A 1 275 ? 1.083 -28.870 -13.733 1.00 59.50 275 LEU A O 1
ATOM 2100 N N . GLU A 1 276 ? 0.072 -30.362 -12.386 1.00 68.62 276 GLU A N 1
ATOM 2101 C CA . GLU A 1 276 ? 0.429 -31.544 -13.185 1.00 68.62 276 GLU A CA 1
ATOM 2102 C C . GLU A 1 276 ? -0.126 -31.440 -14.614 1.00 68.62 276 GLU A C 1
ATOM 2104 O O . GLU A 1 276 ? 0.611 -31.563 -15.588 1.00 68.62 276 GLU A O 1
ATOM 2109 N N . SER A 1 277 ? -1.393 -31.039 -14.768 1.00 61.19 277 SER A N 1
ATOM 2110 C CA . SER A 1 277 ? -2.020 -30.859 -16.090 1.00 61.19 277 SER A CA 1
ATOM 2111 C C . SER A 1 277 ? -1.385 -29.746 -16.938 1.00 61.19 277 SER A C 1
ATOM 2113 O O . SER A 1 277 ? -1.566 -29.704 -18.159 1.00 61.19 277 SER A O 1
ATOM 2115 N N . ARG A 1 278 ? -0.713 -28.776 -16.307 1.00 63.06 278 ARG A N 1
ATOM 2116 C CA . ARG A 1 278 ? 0.062 -27.733 -16.998 1.00 63.06 278 ARG A CA 1
ATOM 2117 C C . ARG A 1 278 ? 1.477 -28.206 -17.313 1.00 63.06 278 ARG A C 1
ATOM 2119 O O . ARG A 1 278 ? 1.984 -27.866 -18.379 1.00 63.06 278 ARG A O 1
ATOM 2126 N N . TRP A 1 279 ? 2.085 -28.985 -16.422 1.00 62.34 279 TRP A N 1
ATOM 2127 C CA . TRP A 1 279 ? 3.400 -29.582 -16.632 1.00 62.34 279 TRP A CA 1
ATOM 2128 C C . TRP A 1 279 ? 3.406 -30.598 -17.774 1.00 62.34 279 TRP A C 1
ATOM 2130 O O . TRP A 1 279 ? 4.326 -30.573 -18.587 1.00 62.34 279 TRP A O 1
ATOM 2140 N N . GLU A 1 280 ? 2.364 -31.421 -17.889 1.00 74.50 280 GLU A N 1
ATOM 2141 C CA . GLU A 1 280 ? 2.202 -32.378 -18.990 1.00 74.50 280 GLU A CA 1
ATOM 2142 C C . GLU A 1 280 ? 2.151 -31.655 -20.346 1.00 74.50 280 GLU A C 1
ATOM 2144 O O . GLU A 1 280 ? 2.909 -31.967 -21.259 1.00 74.50 280 GLU A O 1
ATOM 2149 N N . ARG A 1 281 ? 1.347 -30.586 -20.436 1.00 69.69 281 ARG A N 1
ATOM 2150 C CA . ARG A 1 281 ? 1.233 -29.760 -21.649 1.00 69.69 281 ARG A CA 1
ATOM 2151 C C . ARG A 1 281 ? 2.540 -29.068 -22.024 1.00 69.69 281 ARG A C 1
ATOM 2153 O O . ARG A 1 281 ? 2.860 -28.953 -23.200 1.00 69.69 281 ARG A O 1
ATOM 2160 N N . LEU A 1 282 ? 3.305 -28.604 -21.036 1.00 65.31 282 LEU A N 1
ATOM 2161 C CA . LEU A 1 282 ? 4.631 -28.033 -21.278 1.00 65.31 282 LEU A CA 1
ATOM 2162 C C . LEU A 1 282 ? 5.622 -29.088 -21.779 1.00 65.31 282 LEU A C 1
ATOM 2164 O O . LEU A 1 282 ? 6.419 -28.784 -22.662 1.00 65.31 282 LEU A O 1
ATOM 2168 N N . ARG A 1 283 ? 5.567 -30.321 -21.263 1.00 79.62 283 ARG A N 1
ATOM 2169 C CA . ARG A 1 283 ? 6.396 -31.422 -21.774 1.00 79.62 283 ARG A CA 1
ATOM 2170 C C . ARG A 1 283 ? 6.053 -31.783 -23.212 1.00 79.62 283 ARG A C 1
ATOM 2172 O O . ARG A 1 283 ? 6.978 -31.994 -23.985 1.00 79.62 283 ARG A O 1
ATOM 2179 N N . GLU A 1 284 ? 4.772 -31.839 -23.564 1.00 79.94 284 GLU A N 1
ATOM 2180 C CA . GLU A 1 284 ? 4.339 -32.113 -24.940 1.00 79.94 284 GLU A CA 1
ATOM 2181 C C . GLU A 1 284 ? 4.831 -31.029 -25.905 1.00 79.94 284 GLU A C 1
ATOM 2183 O O . GLU A 1 284 ? 5.457 -31.353 -26.908 1.00 79.94 284 GLU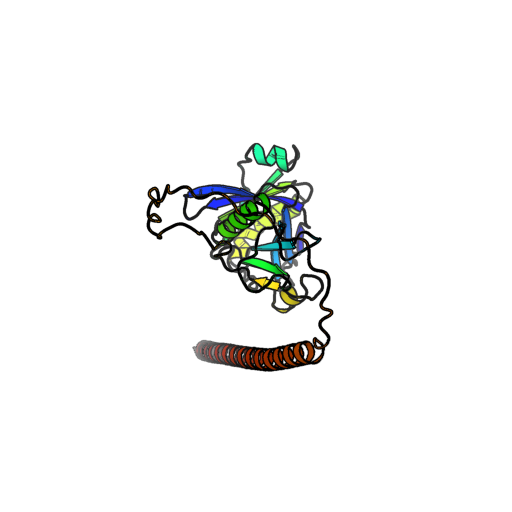 A O 1
ATOM 2188 N N . LEU A 1 285 ? 4.672 -29.750 -25.549 1.00 73.50 285 LEU A N 1
ATOM 2189 C CA . LEU A 1 285 ? 5.154 -28.634 -26.372 1.00 73.50 285 LEU A CA 1
ATOM 2190 C C . LEU A 1 285 ? 6.676 -28.647 -26.556 1.00 73.50 285 LEU A C 1
ATOM 2192 O O . LEU A 1 285 ? 7.166 -28.400 -27.651 1.00 73.50 285 LEU A O 1
ATOM 2196 N N . ILE A 1 286 ? 7.433 -28.960 -25.500 1.00 76.75 286 ILE A N 1
ATOM 2197 C CA . ILE A 1 286 ? 8.894 -29.088 -25.590 1.00 76.75 286 ILE A CA 1
ATOM 2198 C C . ILE A 1 286 ? 9.282 -30.306 -26.441 1.00 76.75 286 ILE A C 1
ATOM 2200 O O . ILE A 1 286 ? 10.243 -30.240 -27.202 1.00 76.75 286 ILE A O 1
ATOM 2204 N N . ALA A 1 287 ? 8.559 -31.421 -26.325 1.00 78.94 287 ALA A N 1
ATOM 2205 C CA . ALA A 1 287 ? 8.828 -32.625 -27.106 1.00 78.94 287 ALA A CA 1
ATOM 2206 C C . ALA A 1 287 ? 8.525 -32.438 -28.600 1.00 78.94 287 ALA A C 1
ATOM 2208 O O . ALA A 1 287 ? 9.240 -33.003 -29.428 1.00 78.94 287 ALA A O 1
ATOM 2209 N N . ASP A 1 288 ? 7.502 -31.653 -28.936 1.00 75.44 288 ASP A N 1
ATOM 2210 C CA . ASP A 1 288 ? 7.161 -31.315 -30.318 1.00 75.44 288 ASP A CA 1
ATOM 2211 C C . ASP A 1 288 ? 8.158 -30.315 -30.919 1.00 75.44 288 ASP A C 1
ATOM 2213 O O . ASP A 1 288 ? 8.602 -30.517 -32.047 1.00 75.44 288 ASP A O 1
ATOM 2217 N N . GLU A 1 289 ? 8.608 -29.319 -30.150 1.00 73.50 289 GLU A N 1
ATOM 2218 C CA . GLU A 1 289 ? 9.642 -28.366 -30.585 1.00 73.50 289 GLU A CA 1
ATOM 2219 C C . GLU A 1 289 ? 10.998 -29.048 -30.837 1.00 73.50 289 GLU A C 1
ATOM 2221 O O . GLU A 1 289 ? 11.732 -28.669 -31.738 1.00 73.50 289 GLU A O 1
ATOM 2226 N N . VAL A 1 290 ? 11.338 -30.085 -30.065 1.00 78.69 290 VAL A N 1
ATOM 2227 C CA . VAL A 1 290 ? 12.590 -30.848 -30.240 1.00 78.69 290 VAL A CA 1
ATOM 2228 C C . VAL A 1 290 ? 12.521 -31.835 -31.419 1.00 78.69 290 VAL A C 1
ATOM 2230 O O . VAL A 1 290 ? 13.558 -32.323 -31.868 1.00 78.69 290 VAL A O 1
ATOM 2233 N N . ARG A 1 291 ? 11.322 -32.159 -31.924 1.00 69.75 291 ARG A N 1
ATOM 2234 C CA . ARG A 1 291 ? 11.139 -33.023 -33.108 1.00 69.75 291 ARG A CA 1
ATOM 2235 C C . ARG A 1 291 ? 11.053 -32.258 -34.431 1.00 69.75 291 ARG A C 1
ATOM 2237 O O . ARG A 1 291 ? 11.173 -32.911 -35.469 1.00 69.75 291 ARG A O 1
ATOM 2244 N N . ALA A 1 292 ? 10.792 -30.954 -34.393 1.00 58.31 292 ALA A N 1
ATOM 2245 C CA . ALA A 1 292 ? 10.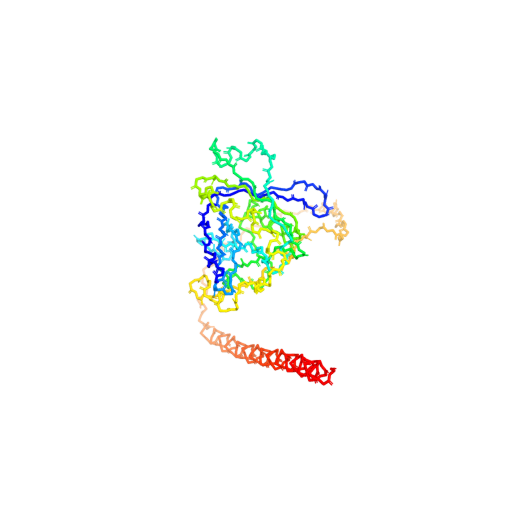758 -30.069 -35.560 1.00 58.31 292 ALA A CA 1
ATOM 2246 C C . ALA A 1 292 ? 12.173 -29.647 -35.989 1.00 58.31 292 ALA A C 1
ATOM 2248 O O . ALA A 1 292 ? 12.368 -29.469 -37.214 1.00 58.31 292 ALA A O 1
#

Radius of gyration: 27.08 Å; chains: 1; bounding box: 81×54×84 Å

Foldseek 3Di:
DPDWDWFKQPFFQKKKWFQQPVPRDIDIDQARQWTWMWTDTNVDLDTWTKIWHWAAFPLPVPGTWIKIKTDKLQFWQFWDWDPDDDPVNCVRQPVAAKTKIKIAGPAFIWMKTFPSQDPAQTHGPDPVRVVVLVSVLSRNVGRIMMMMGHCVSVPPVSVVCRRVCRNVSNVDRRNTDDDQVRQCPPPVNRGIDTHDSPNDDDPPDDDDDDDDDPPPDPDDDDDDDDDDDDDDDDDDDPVVVVVVVVVVVVVVVVVVVVVVVVVVVVVVVVVVVVVVVVVVVVVVVVVVVVVD

Secondary structure (DSSP, 8-state):
-----EEEEEEEEEEEEEE-TTT--EEEE--TTEEEEEEEETTTTEEEEEEEEEE-BTT-SSSPEEEEEEE-GGGEEEEEEE----HHHHHHH-SS-EEEEEEEESSPPEEEEETTS-SSSPPBSSHHHHHHHHHHHHHTT-SEEEEEEETTTS-HHHHHHHHHHHHHHTTS-PPPSS-HHHHHHHHHHT-EEEPPS--------SS---PPP--------PPPPPPPPPP-------HHHHHHHHHHHHHHHHHHHHHHHHHHHHHHHHHHHHHHHHHHHHHHHHHHHTT-

Organism: Botryosphaeria parva (strain UCR-NP2) (NCBI:txid1287680)

Sequence (292 aa):
MPNALRLTVPDAPAAVAWQCLWSGKPLLLDRPDVLFSISVDSNAPAAALRLRVSVNLRTAARQKTLVYAFVPPDRLHAIEREPIMPDHIKKTLGPANIVGLRFRAERPVVLVAPASVPEGPPVPKNKAAGDVLSLLESLTQATELTVYMSARHGRKPVLDALYSSASAWAATWWPAAPSTADLRSMYQGRGVIILPANITVPTSGANAATPPSYDELALSAPSPPRPPPSKQRRGEDNGHTRQLVTDMLTREKGVLRDKIAKELLSDDAFYNRVLESRWERLRELIADEVRA

pLDDT: mean 72.47, std 16.73, range [32.44, 95.0]